Protein AF-A0A4V1Y246-F1 (afdb_monomer_lite)

pLDDT: mean 80.43, std 18.38, range [30.88, 98.69]

Organism: NCBI:txid1690

Secondary structure (DSSP, 8-state):
-----PPPPPP----PBPEEEE-S-------------PEEEEEE-TTSSEEEEEEESEEESSS--PPPEEEEEEEE-TT-EEEEEEE-SSTTS--SEEEEEEPPPPTTTEEEEEEEETTTTEEEEEEEE-S-EEEEEEEEEEE--TTS---SSPS--EEEEEEEEEEETTEEPPPEEEEEEE---B-PPBPEEEETTTTT--S--TTEEEEEEE---B--S-TT--TT-BSS--GGG-S-EEEEE---TTB---HHHHHHHH---SS-EEE-TT-TTSPEEEEEPSS-SS---TT--SEEEEEEEPPPPPP--

Sequence (313 aa):
MRGGVCPGPTPVESTQAASVEPIADADAGSGSTQNDGAAGTSVSSSSGNATLTLSRNAVGNVDSTAPLQLVFDVRTNPGDVYTITVPESITNGTGVYTIGDSDPISASTGIVTSTTDDANHTKTFTYRFDSVASVAANINFTLHNNYNAQPTPIKGIGTSIKSITWTYAGQQLDPVDFTQVIMPVMNPQAVTRVLPSSSTYKAIYANQDYAYQFSVGEGDGIGGSADYATGQVNSAVNYGTTIRVPVPRYFTLDESATAARNGFSDETTITQPGGASSDIVITVPKRLRSPVLAERGAVLFRGPIQDHPAPRG

Foldseek 3Di:
DDDDDDPDDDFDFCQDFWDKDADPPPPAPPDPPQDQQDAWDKFADPVNFKIWIWRTQEFWQHNDPDFTKIKIKGFDAAFKKKKKKWAALFQPFCFQKDWDAKDADDVQFWGWDWDADNPRRIIMIMTGGGHGDIDMIMTGMDGDFLPTDGPQATPDAHKDKTWIWMDIPPHTGDIRIHIYHQYKDWDKHGKAWVVVHCVVDVDADFPDKTKIKIFRQIGSRGGSDSPPGFRDPDRHHRQKMKIWAQGTAQWFWPQVVLCVVLVDPFPWGWHQVVGGRGTIIIIGHGRRPDDPDPPDSIRMTMTGRHDDDDPDD

Radius of gyration: 28.1 Å; chains: 1; bounding box: 74×36×94 Å

Structure (mmCIF, N/CA/C/O backbone):
data_AF-A0A4V1Y246-F1
#
_entry.id   AF-A0A4V1Y246-F1
#
loop_
_atom_site.group_PDB
_atom_site.id
_atom_site.type_symbol
_atom_site.la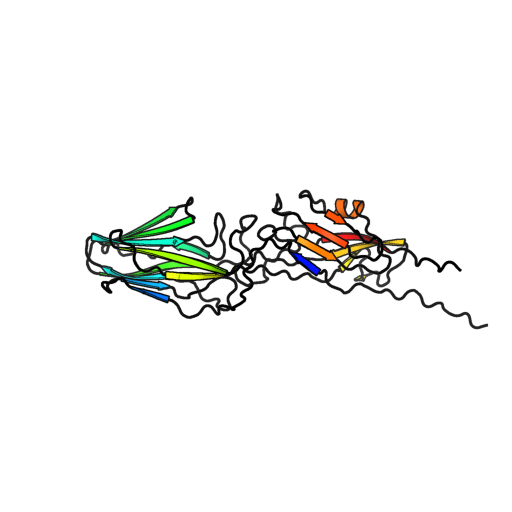bel_atom_id
_atom_site.label_alt_id
_atom_site.label_comp_id
_atom_site.label_asym_id
_atom_site.label_entity_id
_atom_site.label_seq_id
_atom_site.pdbx_PDB_ins_code
_atom_site.Cartn_x
_atom_site.Cartn_y
_atom_site.Cartn_z
_atom_site.occupancy
_atom_site.B_iso_or_equiv
_atom_site.auth_seq_id
_atom_site.auth_comp_id
_atom_site.auth_asym_id
_atom_site.auth_atom_id
_atom_site.pdbx_PDB_model_num
ATOM 1 N N . MET A 1 1 ? 39.331 -21.017 -59.107 1.00 36.56 1 MET A N 1
ATOM 2 C CA . MET A 1 1 ? 39.411 -20.053 -57.989 1.00 36.56 1 MET A CA 1
ATOM 3 C C . MET A 1 1 ? 38.151 -20.209 -57.156 1.00 36.56 1 MET A C 1
ATOM 5 O O . MET A 1 1 ? 37.066 -20.069 -57.702 1.00 36.56 1 MET A O 1
ATOM 9 N N . ARG A 1 2 ? 38.280 -20.621 -55.890 1.00 33.69 2 ARG A N 1
ATOM 10 C CA . ARG A 1 2 ? 37.151 -20.730 -54.956 1.00 33.69 2 ARG A CA 1
ATOM 11 C C . ARG A 1 2 ? 36.806 -19.318 -54.477 1.00 33.69 2 ARG A C 1
ATOM 13 O O . ARG A 1 2 ? 37.621 -18.709 -53.795 1.00 33.69 2 ARG A O 1
ATOM 20 N N . GLY A 1 3 ? 35.646 -18.797 -54.872 1.00 31.55 3 GLY A N 1
ATOM 21 C CA . GLY A 1 3 ? 35.105 -17.554 -54.323 1.00 31.55 3 GLY A CA 1
ATOM 22 C C . GLY A 1 3 ? 34.657 -17.805 -52.889 1.00 31.55 3 GLY A C 1
ATOM 23 O O . GLY A 1 3 ? 33.693 -18.535 -52.667 1.00 31.55 3 GLY A O 1
ATOM 24 N N . GLY A 1 4 ? 35.411 -17.275 -51.928 1.00 30.88 4 GLY A N 1
ATOM 25 C CA . GLY A 1 4 ? 35.060 -17.329 -50.516 1.00 30.88 4 GLY A CA 1
ATOM 26 C C . GLY A 1 4 ? 33.785 -16.532 -50.265 1.00 30.88 4 GLY A C 1
ATOM 27 O O . GLY A 1 4 ? 33.707 -15.354 -50.601 1.00 30.88 4 GLY A O 1
ATOM 28 N N . VAL A 1 5 ? 32.788 -17.189 -49.683 1.00 34.00 5 VAL A N 1
ATOM 29 C CA . VAL A 1 5 ? 31.625 -16.527 -49.098 1.00 34.00 5 VAL A CA 1
ATOM 30 C C . VAL A 1 5 ? 32.128 -15.813 -47.845 1.00 34.00 5 VAL A C 1
ATOM 32 O O . VAL A 1 5 ? 32.542 -16.473 -46.892 1.00 34.00 5 VAL A O 1
ATOM 35 N N . CYS A 1 6 ? 32.152 -14.479 -47.856 1.00 31.38 6 CYS A N 1
ATOM 36 C CA . CYS A 1 6 ? 32.344 -13.708 -46.631 1.00 31.38 6 CYS A CA 1
ATOM 37 C C . CYS A 1 6 ? 31.224 -14.096 -45.654 1.00 31.38 6 CYS A C 1
ATOM 39 O O . CYS A 1 6 ? 30.053 -13.990 -46.033 1.00 31.38 6 CYS A O 1
ATOM 41 N N . PRO A 1 7 ? 31.528 -14.554 -44.428 1.00 36.34 7 PRO A N 1
ATOM 42 C CA . PRO A 1 7 ? 30.489 -14.745 -43.433 1.00 36.34 7 PRO A CA 1
ATOM 43 C C . PRO A 1 7 ? 29.865 -13.375 -43.151 1.00 36.34 7 PRO A C 1
ATOM 45 O O . PRO A 1 7 ? 30.565 -12.428 -42.792 1.00 36.34 7 PRO A O 1
ATOM 48 N N . GLY A 1 8 ? 28.557 -13.250 -43.391 1.00 32.84 8 GLY A N 1
ATOM 49 C CA . GLY A 1 8 ? 27.805 -12.063 -42.995 1.00 32.84 8 GLY A CA 1
ATOM 50 C C . GLY A 1 8 ? 27.917 -11.845 -41.481 1.00 32.84 8 GLY A C 1
ATOM 51 O O . GLY A 1 8 ? 28.145 -12.814 -40.750 1.00 32.84 8 GLY A O 1
ATOM 52 N N . PRO A 1 9 ? 27.788 -10.599 -40.994 1.00 37.59 9 PRO A N 1
ATOM 53 C CA . PRO A 1 9 ? 27.894 -10.313 -39.570 1.00 37.59 9 PRO A CA 1
ATOM 54 C C . PRO A 1 9 ? 26.859 -11.142 -38.806 1.00 37.59 9 PRO A C 1
ATOM 56 O O . PRO A 1 9 ? 25.661 -11.058 -39.077 1.00 37.59 9 PRO A O 1
ATOM 59 N N . THR A 1 10 ? 27.325 -11.967 -37.870 1.00 35.66 10 THR A N 1
ATOM 60 C CA . THR A 1 10 ? 26.457 -12.720 -36.967 1.00 35.66 10 THR A CA 1
ATOM 61 C C . THR A 1 10 ? 25.697 -11.712 -36.099 1.00 35.66 10 THR A C 1
ATOM 63 O O . THR A 1 10 ? 26.345 -10.967 -35.358 1.00 35.66 10 THR A O 1
ATOM 66 N N . PRO A 1 11 ? 24.356 -11.631 -36.175 1.00 38.81 11 PRO A N 1
ATOM 67 C CA . PRO A 1 11 ? 23.600 -10.705 -35.347 1.00 38.81 11 PRO A CA 1
ATOM 68 C C . PRO A 1 11 ? 23.733 -11.130 -33.886 1.00 38.81 11 PRO A C 1
ATOM 70 O O . PRO A 1 11 ? 23.372 -12.251 -33.532 1.00 38.81 11 PRO A O 1
ATOM 73 N N . VAL A 1 12 ? 24.255 -10.247 -33.039 1.00 40.91 12 VAL A N 1
ATOM 74 C CA . VAL A 1 12 ? 24.176 -10.416 -31.587 1.00 40.91 12 VAL A CA 1
ATOM 75 C C . VAL A 1 12 ? 22.925 -9.664 -31.148 1.00 40.91 12 VAL A C 1
ATOM 77 O O . VAL A 1 12 ? 22.945 -8.440 -31.030 1.00 40.91 12 VAL A O 1
ATOM 80 N N . GLU A 1 13 ? 21.806 -10.374 -30.993 1.00 45.41 13 GLU A N 1
ATOM 81 C CA . GLU A 1 13 ? 20.661 -9.814 -30.272 1.00 45.41 13 GLU A CA 1
ATOM 82 C C . GLU A 1 13 ? 21.069 -9.621 -28.807 1.00 45.41 13 GLU A C 1
ATOM 84 O O . GLU A 1 13 ? 21.633 -10.525 -28.187 1.00 45.41 13 GLU A O 1
ATOM 89 N N . SER A 1 14 ? 20.796 -8.441 -28.248 1.00 47.81 14 SER A N 1
ATOM 90 C CA . SER A 1 14 ? 20.841 -8.272 -26.797 1.00 47.81 14 SER A CA 1
ATOM 91 C C . SER A 1 14 ? 19.622 -8.994 -26.231 1.00 47.81 14 SER A C 1
ATOM 93 O O . SER A 1 14 ? 18.512 -8.471 -26.260 1.00 47.81 14 SER A O 1
ATOM 95 N N . THR A 1 15 ? 19.811 -10.228 -25.766 1.00 50.22 15 THR A N 1
ATOM 96 C CA . THR A 1 15 ? 18.803 -10.962 -24.981 1.00 50.22 15 THR A CA 1
ATOM 97 C C . THR A 1 15 ? 18.850 -10.572 -23.504 1.00 50.22 15 THR A C 1
ATOM 99 O O . THR A 1 15 ? 18.203 -11.208 -22.673 1.00 50.22 15 THR A O 1
ATOM 102 N N . GLN A 1 16 ? 19.675 -9.583 -23.152 1.00 56.91 16 GLN A N 1
ATOM 103 C CA . GLN A 1 16 ? 19.908 -9.185 -21.777 1.00 56.91 16 GLN A CA 1
ATOM 104 C C . GLN A 1 16 ? 18.771 -8.276 -21.305 1.00 56.91 16 GLN A C 1
ATOM 106 O O . GLN A 1 16 ? 18.373 -7.336 -21.995 1.00 56.91 16 GLN A O 1
ATOM 111 N N . ALA A 1 17 ? 18.222 -8.590 -20.133 1.00 60.81 17 ALA A N 1
ATOM 112 C CA . ALA A 1 17 ? 17.220 -7.752 -19.495 1.00 60.81 17 ALA A CA 1
ATOM 113 C C . ALA A 1 17 ? 17.819 -6.385 -19.139 1.00 60.81 17 ALA A C 1
ATOM 115 O O . ALA A 1 17 ? 19.015 -6.274 -18.855 1.00 60.81 17 ALA A O 1
ATOM 116 N N . ALA A 1 18 ? 16.976 -5.354 -19.140 1.00 64.44 18 ALA A N 1
ATOM 117 C CA . ALA A 1 18 ? 17.346 -4.073 -18.559 1.00 64.44 18 ALA A CA 1
ATOM 118 C C . ALA A 1 18 ? 17.647 -4.255 -17.063 1.00 64.44 18 ALA A C 1
ATOM 120 O O . ALA A 1 18 ? 16.954 -5.010 -16.377 1.00 64.44 18 ALA A O 1
ATOM 121 N N . SER A 1 19 ? 18.662 -3.558 -16.558 1.00 70.25 19 SER A N 1
ATOM 122 C CA . SER A 1 19 ? 18.904 -3.450 -15.121 1.00 70.25 19 SER A CA 1
ATOM 123 C C . SER A 1 19 ? 18.323 -2.142 -14.601 1.00 70.25 19 SER A C 1
ATOM 125 O O . SER A 1 19 ? 18.309 -1.124 -15.296 1.00 70.25 19 SER A O 1
ATOM 127 N N . VAL A 1 20 ? 17.807 -2.170 -13.375 1.00 59.09 20 VAL A N 1
ATOM 128 C CA . VAL A 1 20 ? 17.192 -1.005 -12.739 1.00 59.09 20 VAL A CA 1
ATOM 129 C C . VAL A 1 20 ? 17.890 -0.741 -11.417 1.00 59.09 20 VAL A C 1
ATOM 131 O O . VAL A 1 20 ? 18.083 -1.655 -10.619 1.00 59.09 20 VAL A O 1
ATOM 134 N N . GLU A 1 21 ? 18.269 0.512 -11.198 1.00 65.75 21 GLU A N 1
ATOM 135 C CA . GLU A 1 21 ? 18.886 0.994 -9.970 1.00 65.75 21 GLU A CA 1
ATOM 136 C C . GLU A 1 21 ? 18.000 2.108 -9.385 1.00 65.75 21 GLU A C 1
ATOM 138 O O . GLU A 1 21 ? 17.852 3.172 -10.005 1.00 65.75 21 GLU A O 1
ATOM 143 N N . PRO A 1 22 ? 17.388 1.904 -8.205 1.00 56.34 22 PRO A N 1
ATOM 144 C CA . PRO A 1 22 ? 16.744 2.997 -7.487 1.00 56.34 22 PRO A CA 1
ATOM 145 C C . PRO A 1 22 ? 17.808 3.986 -6.985 1.00 56.34 22 PRO A C 1
ATOM 147 O O . PRO A 1 22 ? 18.888 3.590 -6.542 1.00 56.34 22 PRO A O 1
ATOM 150 N N . ILE A 1 23 ? 17.516 5.289 -7.024 1.00 44.56 23 ILE A N 1
ATOM 151 C CA . ILE A 1 23 ? 18.356 6.292 -6.356 1.00 44.56 23 ILE A CA 1
ATOM 152 C C . ILE A 1 23 ? 18.154 6.122 -4.842 1.00 44.56 23 ILE A C 1
ATOM 154 O O . ILE A 1 23 ? 17.018 6.044 -4.379 1.00 44.56 23 ILE A O 1
ATOM 158 N N . ALA A 1 24 ? 19.256 6.050 -4.087 1.00 38.41 24 ALA A N 1
ATOM 159 C CA . ALA A 1 24 ? 19.367 5.623 -2.683 1.00 38.41 24 ALA A CA 1
ATOM 160 C C . ALA A 1 24 ? 18.691 6.527 -1.619 1.00 38.41 24 ALA A C 1
ATOM 162 O O . ALA A 1 24 ? 19.277 6.807 -0.580 1.00 38.41 24 ALA A O 1
ATOM 163 N N . ASP A 1 25 ? 17.467 6.991 -1.865 1.00 37.88 25 ASP A N 1
ATOM 164 C CA . ASP A 1 25 ? 16.650 7.759 -0.913 1.00 37.88 25 ASP A CA 1
ATOM 165 C C . ASP A 1 25 ? 15.396 6.986 -0.464 1.00 37.88 25 ASP A C 1
ATOM 167 O O . ASP A 1 25 ? 14.528 7.520 0.224 1.00 37.88 25 ASP A O 1
ATOM 171 N N . ALA A 1 26 ? 15.286 5.712 -0.855 1.00 42.31 26 ALA A N 1
ATOM 172 C CA . ALA A 1 26 ? 14.440 4.784 -0.131 1.00 42.31 26 ALA A CA 1
ATOM 173 C C . ALA A 1 26 ? 15.167 4.469 1.179 1.00 42.31 26 ALA A C 1
ATOM 175 O O . ALA A 1 26 ? 16.189 3.782 1.171 1.00 42.31 26 ALA A O 1
ATOM 176 N N . ASP A 1 27 ? 14.635 4.965 2.293 1.00 40.44 27 ASP A N 1
ATOM 177 C CA . ASP A 1 27 ? 14.890 4.449 3.642 1.00 40.44 27 ASP A CA 1
ATOM 178 C C . ASP A 1 27 ? 14.358 3.005 3.736 1.00 40.44 27 ASP A C 1
ATOM 180 O O . ASP A 1 27 ? 13.436 2.673 4.475 1.00 40.44 27 ASP A O 1
ATOM 184 N N . ALA A 1 28 ? 14.873 2.135 2.869 1.00 42.97 28 ALA A N 1
ATOM 185 C CA . ALA A 1 28 ? 14.648 0.715 2.908 1.00 42.97 28 ALA A CA 1
ATOM 186 C C . ALA A 1 28 ? 15.565 0.203 4.010 1.00 42.97 28 ALA A C 1
ATOM 188 O O . ALA A 1 28 ? 16.747 -0.066 3.785 1.00 42.97 28 ALA A O 1
ATOM 189 N N . GLY A 1 29 ? 15.015 0.100 5.219 1.00 34.69 29 GLY A N 1
ATOM 190 C CA . GLY A 1 29 ? 15.614 -0.692 6.279 1.00 34.69 29 GLY A CA 1
ATOM 191 C C . GLY A 1 29 ? 15.959 -2.069 5.715 1.00 34.69 29 GLY A C 1
ATOM 192 O O . GLY A 1 29 ? 15.082 -2.905 5.506 1.00 34.69 29 GLY A O 1
ATOM 193 N N . SER A 1 30 ? 17.241 -2.280 5.415 1.00 33.69 30 SER A N 1
ATOM 194 C CA . SER A 1 30 ? 17.806 -3.553 4.982 1.00 33.69 30 SER A CA 1
ATOM 195 C C . SER A 1 30 ? 17.760 -4.516 6.165 1.00 33.69 30 SER A C 1
ATOM 197 O O . SER A 1 30 ? 18.743 -4.717 6.876 1.00 33.69 30 SER A O 1
ATOM 199 N N . GLY A 1 31 ? 16.586 -5.088 6.389 1.00 34.34 31 GLY A N 1
ATOM 200 C CA . GLY A 1 31 ? 16.321 -6.110 7.381 1.00 34.34 31 GLY A CA 1
ATOM 201 C C . GLY A 1 31 ? 15.249 -7.039 6.843 1.00 34.34 31 GLY A C 1
ATOM 202 O O . GLY A 1 31 ? 14.106 -6.981 7.283 1.00 34.34 31 GLY A O 1
ATOM 203 N N . SER A 1 32 ? 15.603 -7.893 5.877 1.00 37.78 32 SER A N 1
ATOM 204 C CA . SER A 1 32 ? 14.769 -9.032 5.491 1.00 37.78 32 SER A CA 1
ATOM 205 C C . SER A 1 32 ? 14.819 -10.097 6.592 1.00 37.78 32 SER A C 1
ATOM 207 O O . SER A 1 32 ? 15.380 -11.178 6.427 1.00 37.78 32 SER A O 1
ATOM 209 N N . THR A 1 33 ? 14.241 -9.805 7.750 1.00 39.12 33 THR A N 1
ATOM 210 C CA . THR A 1 33 ? 13.610 -10.873 8.520 1.00 39.12 33 THR A CA 1
ATOM 211 C C . THR A 1 33 ? 12.234 -11.038 7.907 1.00 39.12 33 THR A C 1
ATOM 213 O O . THR A 1 33 ? 11.331 -10.251 8.182 1.00 39.12 33 THR A O 1
ATOM 216 N N . GLN A 1 34 ? 12.122 -12.000 6.993 1.00 48.19 34 GLN A N 1
ATOM 217 C CA . GLN A 1 34 ? 10.851 -12.481 6.467 1.00 48.19 34 GLN A CA 1
ATOM 218 C C . GLN A 1 34 ? 9.960 -12.789 7.680 1.00 48.19 34 GLN A C 1
ATOM 220 O O . GLN A 1 34 ? 10.254 -13.697 8.453 1.00 48.19 34 GLN A O 1
ATOM 225 N N . ASN A 1 35 ? 8.968 -11.933 7.932 1.00 56.22 35 ASN A N 1
ATOM 226 C CA . ASN A 1 35 ? 8.014 -12.129 9.012 1.00 56.22 35 ASN A CA 1
ATOM 227 C C . ASN A 1 35 ? 6.928 -13.040 8.435 1.00 56.22 35 ASN A C 1
ATOM 229 O O . ASN A 1 35 ? 6.224 -12.649 7.507 1.00 56.22 35 ASN A O 1
ATOM 233 N N . ASP A 1 36 ? 6.835 -14.267 8.933 1.00 65.31 36 ASP A N 1
ATOM 234 C CA . ASP A 1 36 ? 5.889 -15.290 8.468 1.00 65.31 36 ASP A CA 1
ATOM 235 C C . ASP A 1 36 ? 4.419 -14.926 8.760 1.00 65.31 36 ASP A C 1
ATOM 237 O O . ASP A 1 36 ? 3.494 -15.602 8.305 1.00 65.31 36 ASP A O 1
ATOM 241 N N . GLY A 1 37 ? 4.183 -13.823 9.480 1.00 64.50 37 GLY A N 1
ATOM 242 C CA . GLY A 1 37 ? 2.868 -13.491 10.007 1.00 64.50 37 GLY A CA 1
ATOM 243 C C . GLY A 1 37 ? 2.513 -14.430 11.149 1.00 64.50 37 GLY A C 1
ATOM 244 O O . GLY A 1 37 ? 1.447 -15.048 11.115 1.00 64.50 37 GLY A O 1
ATOM 245 N N . ALA A 1 38 ? 3.424 -14.539 12.121 1.00 69.38 38 ALA A N 1
ATOM 246 C CA . ALA A 1 38 ? 3.298 -15.361 13.313 1.00 69.38 38 ALA A CA 1
ATOM 247 C C . ALA A 1 38 ? 1.947 -15.192 14.034 1.00 69.38 38 ALA A C 1
ATOM 249 O O . ALA A 1 38 ? 1.202 -14.220 13.842 1.00 69.38 38 ALA A O 1
ATOM 250 N N . ALA A 1 39 ? 1.651 -16.178 14.889 1.00 75.00 39 ALA A N 1
ATOM 251 C CA . ALA A 1 39 ? 0.421 -16.242 15.666 1.00 75.00 39 ALA A CA 1
ATOM 252 C C . ALA A 1 39 ? 0.115 -14.911 16.371 1.00 75.00 39 ALA A C 1
ATOM 254 O O . ALA A 1 39 ? 1.014 -14.205 16.831 1.00 75.00 39 ALA A O 1
ATOM 255 N N . GLY A 1 40 ? -1.176 -14.590 16.417 1.00 78.50 40 GLY A N 1
ATOM 256 C CA . GLY A 1 40 ? -1.713 -13.359 16.970 1.00 78.50 40 GLY A CA 1
ATOM 257 C C . GLY A 1 40 ? -1.223 -12.975 18.367 1.00 78.50 40 GLY A C 1
ATOM 258 O O . GLY A 1 40 ? -0.829 -13.824 19.166 1.00 78.50 40 GLY A O 1
ATOM 259 N N . THR A 1 41 ? -1.302 -11.679 18.670 1.00 89.44 41 THR A N 1
ATOM 260 C CA . THR A 1 41 ? -0.933 -11.110 19.973 1.00 89.44 41 THR A CA 1
ATOM 261 C C . THR A 1 41 ? -2.191 -10.699 20.727 1.00 89.44 41 THR A C 1
ATOM 263 O O . THR A 1 41 ? -3.109 -10.127 20.139 1.00 89.44 41 THR A O 1
ATOM 266 N N . SER A 1 42 ? -2.219 -10.941 22.036 1.00 93.81 42 SER A N 1
ATOM 267 C CA . SER A 1 42 ? -3.289 -10.487 22.924 1.00 93.81 42 SER A CA 1
ATOM 268 C C . SER A 1 42 ? -2.737 -9.671 24.086 1.00 93.81 42 SER A C 1
ATOM 270 O O . SER A 1 42 ? -1.744 -10.066 24.698 1.00 93.81 42 SER A O 1
ATOM 272 N N . VAL A 1 43 ? -3.430 -8.599 24.447 1.00 95.88 43 VAL A N 1
ATOM 273 C CA . VAL A 1 43 ? -3.164 -7.784 25.642 1.00 95.88 43 VAL A CA 1
ATOM 274 C C . VAL A 1 43 ? -4.435 -7.682 26.470 1.00 95.88 43 VAL A C 1
ATOM 276 O O . VAL A 1 43 ? -5.537 -7.752 25.932 1.00 95.88 43 VAL A O 1
ATOM 279 N N . SER A 1 44 ? -4.307 -7.563 27.788 1.00 96.56 44 SER A N 1
ATOM 280 C CA . SER A 1 44 ? -5.459 -7.508 28.695 1.00 96.56 44 SER A CA 1
ATOM 281 C C . SER A 1 44 ? -5.392 -6.291 29.603 1.00 96.56 44 SER A C 1
ATOM 283 O O . SER A 1 44 ? -4.311 -5.809 29.928 1.00 96.56 44 SER A O 1
ATOM 285 N N . SER A 1 45 ? -6.553 -5.806 30.042 1.00 93.88 45 SER A N 1
ATOM 286 C CA . SER A 1 45 ? -6.618 -4.791 31.089 1.00 93.88 45 SER A CA 1
ATOM 287 C C . SER A 1 45 ? -6.012 -5.329 32.387 1.00 93.88 45 SER A C 1
ATOM 289 O O . SER A 1 45 ? -6.059 -6.529 32.662 1.00 93.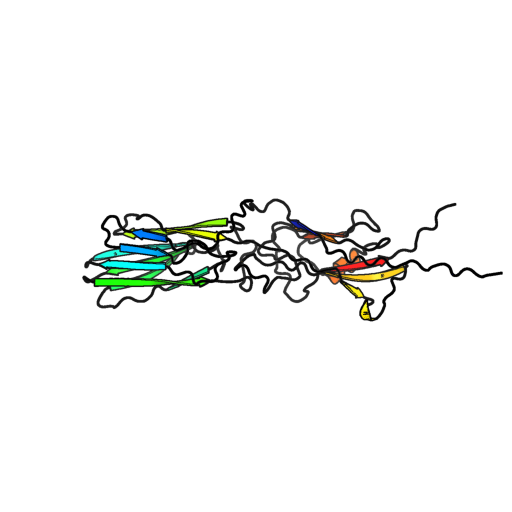88 45 SER A O 1
ATOM 291 N N . SER A 1 46 ? -5.515 -4.439 33.246 1.00 89.06 46 SER A N 1
ATOM 292 C CA . SER A 1 46 ? -4.968 -4.814 34.560 1.00 89.06 46 SER A CA 1
ATOM 293 C C . SER A 1 46 ? -5.974 -5.554 35.453 1.00 89.06 46 SER A C 1
ATOM 295 O O . SER A 1 46 ? -5.588 -6.371 36.285 1.00 89.06 46 SER A O 1
ATOM 297 N N . SER A 1 47 ? -7.271 -5.301 35.261 1.00 87.25 47 SER A N 1
ATOM 298 C CA . SER A 1 47 ? -8.371 -6.004 35.929 1.00 87.25 47 SER A CA 1
ATOM 299 C C . SER A 1 47 ? -8.671 -7.398 35.364 1.00 87.25 47 SER A C 1
ATOM 301 O O . SER A 1 47 ? -9.423 -8.143 35.986 1.00 87.25 47 SER A O 1
ATOM 303 N N . GLY A 1 48 ? -8.147 -7.748 34.184 1.00 90.25 48 GLY A N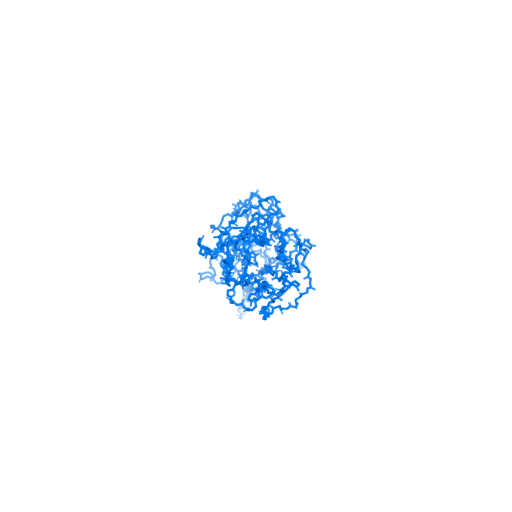 1
ATOM 304 C CA . GLY A 1 48 ? -8.476 -8.987 33.469 1.00 90.25 48 GLY A CA 1
ATOM 305 C C . GLY A 1 48 ? -9.909 -9.044 32.922 1.00 90.25 48 GLY A C 1
ATOM 306 O O . GLY A 1 48 ? -10.380 -10.112 32.531 1.00 90.25 48 GLY A O 1
ATOM 307 N N . ASN A 1 49 ? -10.624 -7.914 32.920 1.00 93.56 49 ASN A N 1
ATOM 308 C CA . ASN A 1 49 ? -12.005 -7.837 32.444 1.00 93.56 49 ASN A CA 1
ATOM 309 C C . ASN A 1 49 ? -12.107 -7.605 30.942 1.00 93.56 49 ASN A C 1
ATOM 311 O O . ASN A 1 49 ? -13.156 -7.900 30.382 1.00 93.56 49 ASN A O 1
ATOM 315 N N . ALA A 1 50 ? -11.058 -7.086 30.309 1.00 97.31 50 ALA A N 1
ATOM 316 C CA . ALA A 1 50 ? -11.029 -6.856 28.877 1.00 97.31 50 ALA A CA 1
ATOM 317 C C . ALA A 1 50 ? -9.742 -7.402 28.262 1.00 97.31 50 ALA A C 1
ATOM 319 O O . ALA A 1 50 ? -8.670 -7.266 28.854 1.00 97.31 50 ALA A O 1
ATOM 320 N N . THR A 1 51 ? -9.852 -7.959 27.064 1.00 98.12 51 THR A N 1
ATOM 321 C CA . THR A 1 51 ? -8.747 -8.468 26.261 1.00 98.12 51 THR A CA 1
ATOM 322 C C . THR A 1 51 ? -8.914 -7.976 24.831 1.00 98.12 51 THR A C 1
ATOM 324 O O . THR A 1 51 ? -10.008 -8.003 24.271 1.00 98.12 51 THR A O 1
ATOM 327 N N . LEU A 1 52 ? -7.816 -7.520 24.243 1.00 97.75 52 LEU A N 1
ATOM 328 C CA . LEU A 1 52 ? -7.736 -7.145 22.844 1.00 97.75 52 LEU A CA 1
ATOM 329 C C . LEU A 1 52 ? -6.801 -8.128 22.142 1.00 97.75 52 LEU A C 1
ATOM 331 O O . LEU A 1 52 ? -5.633 -8.237 22.516 1.00 97.75 52 LEU A O 1
ATOM 335 N N . THR A 1 53 ? -7.321 -8.848 21.151 1.00 96.44 53 THR A N 1
ATOM 336 C CA . THR A 1 53 ? -6.603 -9.916 20.446 1.00 96.44 53 THR A CA 1
ATOM 337 C C . THR A 1 53 ? -6.521 -9.605 18.963 1.00 96.44 53 THR A C 1
ATOM 339 O O . THR A 1 53 ? -7.543 -9.469 18.299 1.00 96.44 53 THR A O 1
ATOM 342 N N . LEU A 1 54 ? -5.313 -9.538 18.419 1.00 95.69 54 LEU A N 1
ATOM 343 C CA . LEU A 1 54 ? -5.081 -9.426 16.984 1.00 95.69 54 LEU A CA 1
ATOM 344 C C . LEU A 1 54 ? -4.744 -10.806 16.421 1.00 95.69 54 LEU A C 1
ATOM 346 O O . LEU A 1 54 ? -3.875 -11.475 16.964 1.00 95.69 54 LEU A O 1
ATOM 350 N N . SER A 1 55 ? -5.391 -11.233 15.335 1.00 93.00 55 SER A N 1
ATOM 351 C CA . SER A 1 55 ? -5.274 -12.597 14.784 1.00 93.00 55 SER A CA 1
ATOM 352 C C . SER A 1 55 ? -3.874 -12.970 14.287 1.00 93.00 55 SER A C 1
ATOM 354 O O . SER A 1 55 ? -3.541 -14.152 14.207 1.00 93.00 55 SER A O 1
ATOM 356 N N . ARG A 1 56 ? -3.059 -11.968 13.948 1.00 91.00 56 ARG A N 1
ATOM 357 C CA . ARG A 1 56 ? -1.700 -12.099 13.411 1.00 91.00 56 ARG A CA 1
ATOM 358 C C . ARG A 1 56 ? -0.915 -10.830 13.701 1.00 91.00 56 ARG A C 1
ATOM 360 O O . ARG A 1 56 ? -1.485 -9.745 13.699 1.00 91.00 56 ARG A O 1
ATOM 367 N N . ASN A 1 57 ? 0.389 -10.949 13.901 1.00 91.00 57 ASN A N 1
ATOM 368 C CA . ASN A 1 57 ? 1.234 -9.811 14.268 1.00 91.00 57 ASN A CA 1
ATOM 369 C C . ASN A 1 57 ? 1.952 -9.148 13.076 1.00 91.00 57 ASN A C 1
ATOM 371 O O . ASN A 1 57 ? 2.790 -8.274 13.293 1.00 91.00 57 ASN A O 1
ATOM 375 N N . ALA A 1 58 ? 1.651 -9.538 11.831 1.00 92.06 58 ALA A N 1
ATOM 376 C CA . ALA A 1 58 ? 2.214 -8.902 10.639 1.00 92.06 58 ALA A CA 1
ATOM 377 C C . ALA A 1 58 ? 1.288 -8.963 9.418 1.00 92.06 58 ALA A C 1
ATOM 379 O O . ALA A 1 58 ? 0.614 -9.973 9.237 1.00 92.06 58 ALA A O 1
ATOM 380 N N . VAL A 1 59 ? 1.296 -7.944 8.552 1.00 92.19 59 VAL A N 1
ATOM 381 C CA . VAL A 1 59 ? 0.517 -7.852 7.297 1.00 92.19 59 VAL A CA 1
ATOM 382 C C . VAL A 1 59 ? 1.321 -7.212 6.157 1.00 92.19 59 VAL A C 1
ATOM 384 O O . VAL A 1 59 ? 2.298 -6.509 6.406 1.00 92.19 59 VAL A O 1
ATOM 387 N N . GLY A 1 60 ? 0.888 -7.419 4.908 1.00 91.00 60 GLY A N 1
ATOM 388 C CA . GLY A 1 60 ? 1.537 -6.873 3.707 1.00 91.00 60 GLY A CA 1
ATOM 389 C C . GLY A 1 60 ? 2.319 -7.936 2.942 1.00 91.00 60 GLY A C 1
ATOM 390 O O . GLY A 1 60 ? 1.779 -9.015 2.710 1.00 91.00 60 GLY A O 1
ATOM 391 N N . ASN A 1 61 ? 3.567 -7.657 2.547 1.00 88.88 61 ASN A N 1
ATOM 392 C CA . ASN A 1 61 ? 4.463 -8.642 1.913 1.00 88.88 61 ASN A CA 1
ATOM 393 C C . ASN A 1 61 ? 5.000 -9.645 2.944 1.00 88.88 61 ASN A C 1
ATOM 395 O O . ASN A 1 61 ? 6.165 -9.606 3.337 1.00 88.88 61 ASN A O 1
ATOM 399 N N . VAL A 1 62 ? 4.120 -10.524 3.402 1.00 87.38 62 VAL A N 1
ATOM 400 C CA . VAL A 1 62 ? 4.389 -11.591 4.368 1.00 87.38 62 VAL A CA 1
ATOM 401 C C . VAL A 1 62 ? 3.739 -12.880 3.866 1.00 87.38 62 VAL A C 1
ATOM 403 O O . VAL A 1 62 ? 2.765 -12.823 3.118 1.00 87.38 62 VAL A O 1
ATOM 406 N N . ASP A 1 63 ? 4.253 -14.040 4.275 1.00 83.62 63 ASP A N 1
ATOM 407 C CA . ASP A 1 63 ? 3.842 -15.333 3.697 1.00 83.62 63 ASP A CA 1
ATOM 408 C C . ASP A 1 63 ? 2.374 -15.690 3.991 1.00 83.62 63 ASP A C 1
ATOM 410 O O . ASP A 1 63 ? 1.708 -16.376 3.212 1.00 83.62 63 ASP A O 1
ATOM 414 N N . SER A 1 64 ? 1.843 -15.212 5.118 1.00 83.62 64 SER A N 1
ATOM 415 C CA . SER A 1 64 ? 0.464 -15.478 5.519 1.00 83.62 64 SER A CA 1
ATOM 416 C C . SER A 1 64 ? -0.547 -14.624 4.743 1.00 83.62 64 SER A C 1
ATOM 418 O O . SER A 1 64 ? -0.523 -13.390 4.791 1.00 83.62 64 SER A O 1
ATOM 420 N N . THR A 1 65 ? -1.527 -15.289 4.128 1.00 81.50 65 THR A N 1
ATOM 421 C CA . THR A 1 65 ? -2.695 -14.688 3.453 1.00 81.50 65 THR A CA 1
ATOM 422 C C . THR A 1 65 ? -3.956 -14.674 4.324 1.00 81.50 65 THR A C 1
ATOM 424 O O . THR A 1 65 ? -5.030 -14.285 3.866 1.00 81.50 65 THR A O 1
ATOM 427 N N . ALA A 1 66 ? -3.850 -15.098 5.589 1.00 86.38 66 ALA A N 1
ATOM 428 C CA . ALA A 1 66 ? -4.986 -15.149 6.502 1.00 86.38 66 ALA A CA 1
ATOM 429 C C . ALA A 1 66 ? -5.564 -13.742 6.774 1.00 86.38 66 ALA A C 1
ATOM 431 O O . ALA A 1 66 ? -4.799 -12.773 6.839 1.00 86.38 66 ALA A O 1
ATOM 432 N N . PRO A 1 67 ? -6.883 -13.598 6.998 1.00 87.44 67 PRO A N 1
ATOM 433 C CA . PRO A 1 67 ? -7.477 -12.309 7.342 1.00 87.44 67 PRO A CA 1
ATOM 434 C C . PRO A 1 67 ? -6.853 -11.679 8.596 1.00 87.44 67 PRO A C 1
ATOM 436 O O . PRO A 1 67 ? -6.557 -12.369 9.578 1.00 87.44 67 PRO A O 1
ATOM 439 N N . LEU A 1 68 ? -6.707 -10.354 8.586 1.00 91.31 68 LEU A N 1
ATOM 440 C CA . LEU A 1 68 ? -6.403 -9.577 9.786 1.00 91.31 68 LEU A CA 1
ATOM 441 C C . LEU A 1 68 ? -7.711 -9.307 10.539 1.00 91.31 68 LEU A C 1
ATOM 443 O O . LEU A 1 68 ? -8.644 -8.744 9.972 1.00 91.31 68 LEU A O 1
ATOM 447 N N . GLN A 1 69 ? -7.787 -9.721 11.800 1.00 92.50 69 GLN A N 1
ATOM 448 C CA . GLN A 1 69 ? -8.952 -9.514 12.659 1.00 92.50 69 GLN A CA 1
ATOM 449 C C . GLN A 1 69 ? -8.495 -9.022 14.025 1.00 92.50 69 GLN A C 1
ATOM 451 O O . GLN A 1 69 ? -7.537 -9.558 14.582 1.00 92.50 69 GLN A O 1
ATOM 456 N N . LEU A 1 70 ? -9.188 -8.020 14.558 1.00 97.50 70 LEU A N 1
ATOM 457 C CA . LEU A 1 70 ? -8.994 -7.521 15.914 1.00 97.50 70 LEU A CA 1
ATOM 458 C C . LEU A 1 70 ? -10.259 -7.812 16.715 1.00 97.50 70 LEU A C 1
ATOM 460 O O . LEU A 1 70 ? -11.326 -7.308 16.378 1.00 97.50 70 LEU A O 1
ATOM 464 N N . VAL A 1 71 ? -10.136 -8.617 17.762 1.00 97.50 71 VAL A N 1
ATOM 465 C CA . VAL A 1 71 ? -11.243 -9.028 18.626 1.00 97.50 71 VAL A CA 1
ATOM 466 C C . VAL A 1 71 ? -11.124 -8.309 19.958 1.00 97.50 71 VAL A C 1
ATOM 468 O O . VAL A 1 71 ? -10.085 -8.383 20.616 1.00 97.50 71 VAL A O 1
ATOM 471 N N . PHE A 1 72 ? -12.185 -7.611 20.344 1.00 98.12 72 PHE A N 1
ATOM 472 C CA . PHE A 1 72 ? -12.332 -7.007 21.658 1.00 98.12 72 PHE A CA 1
ATOM 473 C C . PHE A 1 72 ? -13.286 -7.850 22.506 1.00 98.12 72 PHE A C 1
ATOM 475 O O . PHE A 1 72 ? -14.497 -7.846 22.279 1.00 98.12 72 PHE A O 1
ATOM 482 N N . ASP A 1 73 ? -12.727 -8.562 23.480 1.00 97.88 73 ASP A N 1
ATOM 483 C CA . ASP A 1 73 ? -13.450 -9.378 24.452 1.00 97.88 73 ASP A CA 1
ATOM 484 C C . ASP A 1 73 ? -13.542 -8.633 25.783 1.00 97.88 73 ASP A C 1
ATOM 486 O O . ASP A 1 73 ? -12.526 -8.205 26.329 1.00 97.88 73 ASP A O 1
ATOM 490 N N . VAL A 1 74 ? -14.741 -8.479 26.344 1.00 97.56 74 VAL A N 1
ATOM 491 C CA . VAL A 1 74 ? -14.930 -7.720 27.586 1.00 97.56 74 VAL A CA 1
ATOM 492 C C . VAL A 1 74 ? -16.075 -8.239 28.453 1.00 97.56 74 VAL A C 1
ATOM 494 O O . VAL A 1 74 ? -17.146 -8.607 27.970 1.00 97.56 74 VAL A O 1
ATOM 497 N N . ARG A 1 75 ? -15.855 -8.228 29.772 1.00 97.25 75 ARG A N 1
ATOM 498 C CA . ARG A 1 75 ? -16.890 -8.313 30.807 1.00 97.25 75 ARG A CA 1
ATOM 499 C C . ARG A 1 75 ? -17.222 -6.911 31.290 1.00 97.25 75 ARG A C 1
ATOM 501 O O . ARG A 1 75 ? -16.360 -6.227 31.835 1.00 97.25 75 ARG A O 1
ATOM 508 N N . THR A 1 76 ? -18.463 -6.501 31.085 1.00 94.62 76 THR A N 1
ATOM 509 C CA . THR A 1 76 ? -18.875 -5.103 31.204 1.00 94.62 76 THR A CA 1
ATOM 510 C C . THR A 1 76 ? -19.666 -4.863 32.478 1.00 94.62 76 THR A C 1
ATOM 512 O O . THR A 1 76 ? -20.328 -5.763 32.994 1.00 94.62 76 THR A O 1
ATOM 515 N N . ASN A 1 77 ? -19.647 -3.625 32.951 1.00 95.12 77 ASN A N 1
ATOM 516 C CA . ASN A 1 77 ? -20.586 -3.063 33.909 1.00 95.12 77 ASN A CA 1
ATOM 517 C C . ASN A 1 77 ? -21.237 -1.804 33.313 1.00 95.12 77 ASN A C 1
ATOM 519 O O . ASN A 1 77 ? -20.656 -1.166 32.429 1.00 95.12 77 ASN A O 1
ATOM 523 N N . PRO A 1 78 ? -22.427 -1.405 33.799 1.00 96.44 78 PRO A N 1
ATOM 524 C CA . PRO A 1 78 ? -23.023 -0.131 33.420 1.00 96.44 78 PRO A CA 1
ATOM 525 C C . PRO A 1 78 ? -22.062 1.037 33.674 1.00 96.44 78 PRO A C 1
ATOM 527 O O . PRO A 1 78 ? -21.534 1.185 34.776 1.00 96.44 78 PRO A O 1
ATOM 530 N N . GLY A 1 79 ? -21.873 1.885 32.667 1.00 94.81 79 GLY A N 1
ATOM 531 C CA . GLY A 1 79 ? -20.976 3.037 32.713 1.00 94.81 79 GLY A CA 1
ATOM 532 C C . GLY A 1 79 ? -19.548 2.760 32.243 1.00 94.81 79 GLY A C 1
ATOM 533 O O . GLY A 1 79 ? -18.788 3.718 32.105 1.00 94.81 79 GLY A O 1
ATOM 534 N N . ASP A 1 80 ? -19.181 1.507 31.951 1.00 96.75 80 ASP A N 1
ATOM 535 C CA . ASP A 1 80 ? -17.874 1.204 31.372 1.00 96.75 80 ASP A CA 1
ATOM 536 C C . ASP A 1 80 ? -17.742 1.834 29.982 1.00 96.75 80 ASP A C 1
ATOM 538 O O . ASP A 1 80 ? -18.622 1.698 29.124 1.00 96.75 80 ASP A O 1
ATOM 542 N N . VAL A 1 81 ? -16.613 2.511 29.761 1.00 96.88 81 VAL A N 1
ATOM 543 C CA . VAL A 1 81 ? -16.268 3.120 28.476 1.00 96.88 81 VAL A CA 1
ATOM 544 C C . VAL A 1 81 ? -14.880 2.670 28.058 1.00 96.88 81 VAL A C 1
ATOM 546 O O . VAL A 1 81 ? -13.896 2.929 28.759 1.00 96.88 81 VAL A O 1
ATOM 549 N N . TYR A 1 82 ? -14.819 2.038 26.890 1.00 98.06 82 TYR A N 1
ATOM 550 C CA . TYR A 1 82 ? -13.583 1.654 26.225 1.00 98.06 82 TYR A CA 1
ATOM 551 C C . TYR A 1 82 ? -13.446 2.407 24.910 1.00 98.06 82 TYR A C 1
ATOM 553 O O . TYR A 1 82 ? -14.425 2.608 24.192 1.00 98.06 82 TYR A O 1
ATOM 561 N N . THR A 1 83 ? -12.222 2.798 24.578 1.00 98.25 83 THR A N 1
ATOM 562 C CA . THR A 1 83 ? -11.896 3.313 23.242 1.00 98.25 83 THR A CA 1
ATOM 563 C C . THR A 1 83 ? -10.783 2.478 22.644 1.00 98.25 83 THR A C 1
ATOM 565 O O . THR A 1 83 ? -9.869 2.102 23.368 1.00 98.25 83 THR A O 1
ATOM 568 N N . ILE A 1 84 ? -10.864 2.173 21.352 1.00 98.69 84 ILE A N 1
ATOM 569 C CA . ILE A 1 84 ? -9.837 1.454 20.593 1.00 98.69 84 ILE A CA 1
ATOM 570 C C . ILE A 1 84 ? -9.517 2.293 19.366 1.00 98.69 84 ILE A C 1
ATOM 572 O O . ILE A 1 84 ? -10.396 2.538 18.545 1.00 98.69 84 ILE A O 1
ATOM 576 N N . THR A 1 85 ? -8.272 2.727 19.237 1.00 98.56 85 THR A N 1
ATOM 577 C CA . THR A 1 85 ? -7.790 3.560 18.140 1.00 98.56 85 THR A CA 1
ATOM 578 C C . THR A 1 85 ? -6.839 2.752 17.276 1.00 98.56 85 THR A C 1
ATOM 580 O O . THR A 1 85 ? -5.797 2.278 17.728 1.00 98.56 85 THR A O 1
ATOM 583 N N . VAL A 1 86 ? -7.213 2.603 16.012 1.00 98.31 86 VAL A N 1
ATOM 584 C CA . VAL A 1 86 ? -6.470 1.846 15.012 1.00 98.31 86 VAL A CA 1
ATOM 585 C C . VAL A 1 86 ? -5.843 2.835 14.023 1.00 98.31 86 VAL A C 1
ATOM 587 O O . VAL A 1 86 ? -6.571 3.658 13.458 1.00 98.31 86 VAL A O 1
ATOM 590 N N . PRO A 1 87 ? -4.519 2.789 13.791 1.00 97.12 87 PRO A N 1
ATOM 591 C CA . PRO A 1 87 ? -3.874 3.638 12.797 1.00 97.12 87 PRO A CA 1
ATOM 592 C C . PRO A 1 87 ? -4.181 3.162 11.377 1.00 97.12 87 PRO A C 1
ATOM 594 O O . PRO A 1 87 ? -4.229 1.957 11.111 1.00 97.12 87 PRO A O 1
ATOM 597 N N . GLU A 1 88 ? -4.330 4.099 10.443 1.00 95.06 88 GLU A N 1
ATOM 598 C CA . GLU A 1 88 ? -4.404 3.793 9.015 1.00 95.06 88 GLU A CA 1
ATOM 599 C C . GLU A 1 88 ? -3.115 3.117 8.528 1.00 95.06 88 GLU A C 1
ATOM 601 O O . GLU A 1 88 ? -2.012 3.299 9.070 1.00 95.06 88 GLU A O 1
ATOM 606 N N . SER A 1 89 ? -3.251 2.327 7.461 1.00 93.94 89 SER A N 1
ATOM 607 C CA . SER A 1 89 ? -2.114 1.635 6.864 1.00 93.94 89 SER A CA 1
ATOM 608 C C . SER A 1 89 ? -1.064 2.621 6.343 1.00 93.94 89 SER A C 1
ATOM 610 O O . SER A 1 89 ? 0.120 2.496 6.671 1.00 93.94 89 SER A O 1
ATOM 612 N N . ILE A 1 90 ? -1.487 3.645 5.603 1.00 91.19 90 ILE A N 1
ATOM 613 C CA . ILE A 1 90 ? -0.648 4.757 5.147 1.00 91.19 90 ILE A CA 1
ATOM 614 C C . ILE A 1 90 ? -1.474 6.046 5.129 1.00 91.19 90 ILE A C 1
ATOM 616 O O . ILE A 1 90 ? -2.685 6.013 4.953 1.00 91.19 90 ILE A O 1
ATOM 620 N N . THR A 1 91 ? -0.805 7.187 5.253 1.00 88.31 91 THR A N 1
ATOM 621 C CA . THR A 1 91 ? -1.425 8.510 5.128 1.00 88.31 91 THR A CA 1
ATOM 622 C C . THR A 1 91 ? -1.976 8.744 3.718 1.00 88.31 91 THR A C 1
ATOM 624 O O . THR A 1 91 ? -1.226 8.629 2.748 1.00 88.31 91 THR A O 1
ATOM 627 N N . ASN A 1 92 ? -3.240 9.176 3.613 1.00 83.19 92 ASN A N 1
ATOM 628 C CA . ASN A 1 92 ? -3.905 9.568 2.357 1.00 83.19 92 ASN A CA 1
ATOM 629 C C . ASN A 1 92 ? -3.922 8.465 1.282 1.00 83.19 92 ASN A C 1
ATOM 631 O O . ASN A 1 92 ? -3.817 8.753 0.087 1.00 83.19 92 ASN A O 1
ATOM 635 N N . GLY A 1 93 ? -4.019 7.202 1.693 1.00 84.44 93 GLY A N 1
ATOM 636 C CA . GLY A 1 93 ? -4.019 6.060 0.788 1.00 84.44 93 GLY A CA 1
ATOM 637 C C . GLY A 1 93 ? -4.711 4.845 1.380 1.00 84.44 93 GLY A C 1
ATOM 638 O O . GLY A 1 93 ? -5.052 4.818 2.558 1.00 84.44 93 GLY A O 1
ATOM 639 N N . THR A 1 94 ? -4.916 3.827 0.548 1.00 86.56 94 THR A N 1
ATOM 640 C CA . THR A 1 94 ? -5.536 2.574 1.003 1.00 86.56 94 THR A CA 1
ATOM 641 C C . THR A 1 94 ? -4.524 1.659 1.686 1.00 86.56 94 THR A C 1
ATOM 643 O O . THR A 1 94 ? -4.879 0.969 2.638 1.00 86.56 94 THR A O 1
ATOM 646 N N . GLY A 1 95 ? -3.257 1.699 1.254 1.00 91.38 95 GLY A N 1
ATOM 647 C CA . GLY A 1 95 ? -2.182 0.913 1.850 1.00 91.38 95 GLY A CA 1
ATOM 648 C C . GLY A 1 95 ? -2.474 -0.587 1.860 1.00 91.38 95 GLY A C 1
ATOM 649 O O . GLY A 1 95 ? -3.223 -1.103 1.039 1.00 91.38 95 GLY A O 1
ATOM 650 N N . VAL A 1 96 ? -1.883 -1.289 2.821 1.00 93.31 96 VAL A N 1
ATOM 651 C CA . VAL A 1 96 ? -2.029 -2.733 3.041 1.00 93.31 96 VAL A CA 1
ATOM 652 C C . VAL A 1 96 ? -3.411 -3.114 3.565 1.00 93.31 96 VAL A C 1
ATOM 654 O O . VAL A 1 96 ? -3.870 -4.226 3.305 1.00 93.31 96 VAL A O 1
ATOM 657 N N . TYR A 1 97 ? -4.079 -2.223 4.301 1.00 93.75 97 TYR A N 1
ATOM 658 C CA . TYR A 1 97 ? -5.397 -2.499 4.860 1.00 93.75 97 TYR A CA 1
ATOM 659 C C . TYR A 1 97 ? -6.271 -1.252 5.000 1.00 93.75 97 TYR A C 1
ATOM 661 O O . TYR A 1 97 ? -5.790 -0.164 5.313 1.00 93.75 97 TYR A O 1
ATOM 669 N N . THR A 1 98 ? -7.586 -1.445 4.888 1.00 94.38 98 THR A N 1
ATOM 670 C CA . THR A 1 98 ? -8.600 -0.475 5.328 1.00 94.38 98 THR A CA 1
ATOM 671 C C . THR A 1 98 ? -9.305 -0.971 6.583 1.00 94.38 98 THR A C 1
ATOM 673 O O . THR A 1 98 ? -9.605 -2.160 6.713 1.00 94.38 98 THR A O 1
ATOM 676 N N . ILE A 1 99 ? -9.581 -0.040 7.496 1.00 95.56 99 ILE A N 1
ATOM 677 C CA . ILE A 1 99 ? -10.273 -0.296 8.758 1.00 95.56 99 ILE A CA 1
ATOM 678 C C . ILE A 1 99 ? -11.785 -0.228 8.502 1.00 95.56 99 ILE A C 1
ATOM 680 O O . ILE A 1 99 ? -12.337 0.835 8.210 1.00 95.56 99 ILE A O 1
ATOM 684 N N . GLY A 1 100 ? -12.452 -1.374 8.599 1.00 94.00 100 GLY A N 1
ATOM 685 C CA . GLY A 1 100 ? -13.903 -1.501 8.519 1.00 94.00 100 GLY A CA 1
ATOM 686 C C . GLY A 1 100 ? -14.595 -1.051 9.803 1.00 94.00 100 GLY A C 1
ATOM 687 O O . GLY A 1 100 ? -14.002 -0.383 10.652 1.00 94.00 100 GLY A O 1
ATOM 688 N N . ASP A 1 101 ? -15.875 -1.377 9.938 1.00 94.06 101 ASP A N 1
ATOM 689 C CA . ASP A 1 101 ? -16.613 -1.136 11.177 1.00 94.06 101 ASP A CA 1
ATOM 690 C C . ASP A 1 101 ? -16.425 -2.284 12.175 1.00 94.06 101 ASP A C 1
ATOM 692 O O . ASP A 1 101 ? -16.030 -3.400 11.815 1.00 94.06 101 ASP A O 1
ATOM 696 N N . SER A 1 102 ? -16.701 -1.978 13.444 1.00 96.06 102 SER A N 1
ATOM 697 C CA . SER A 1 102 ? -16.875 -2.992 14.479 1.00 96.06 102 SER A CA 1
ATOM 698 C C . SER A 1 102 ? -18.198 -3.715 14.272 1.00 96.06 102 SER A C 1
ATOM 700 O O . SER A 1 102 ? -19.190 -3.094 13.884 1.00 96.06 102 SER A O 1
ATOM 702 N N . ASP A 1 103 ? -18.241 -4.989 14.648 1.00 95.00 103 ASP A N 1
ATOM 703 C CA . ASP A 1 103 ? -19.494 -5.698 14.854 1.00 95.00 103 ASP A CA 1
ATOM 704 C C . ASP A 1 103 ? -20.404 -4.897 15.802 1.00 95.00 103 ASP A C 1
ATOM 706 O O . ASP A 1 103 ? -19.926 -4.333 16.800 1.00 95.00 103 ASP A O 1
ATOM 710 N 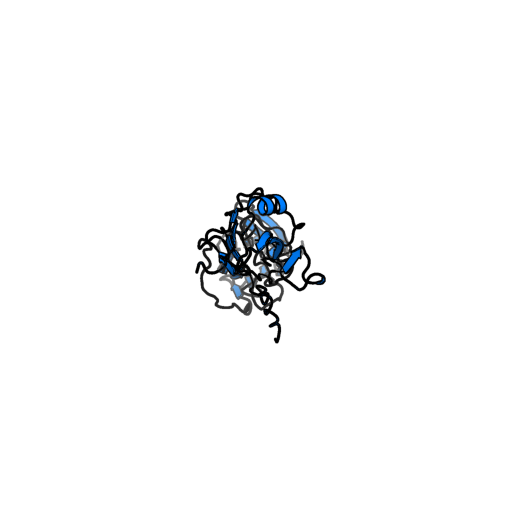N . PRO A 1 104 ? -21.713 -4.820 15.509 1.00 92.88 104 PRO A N 1
ATOM 711 C CA . PRO A 1 104 ? -22.654 -4.163 16.394 1.00 92.88 104 PRO A CA 1
ATOM 712 C C . PRO A 1 104 ? -22.808 -4.968 17.684 1.00 92.88 104 PRO A C 1
ATOM 714 O O . PRO A 1 104 ? -22.872 -6.198 17.675 1.00 92.88 104 PRO A O 1
ATOM 717 N N . ILE A 1 105 ? -22.957 -4.260 18.798 1.00 94.38 105 ILE A N 1
ATOM 718 C CA . ILE A 1 105 ? -23.364 -4.859 20.071 1.00 94.38 105 ILE A CA 1
ATOM 719 C C . ILE A 1 105 ? -24.873 -4.690 20.262 1.00 94.38 105 ILE A C 1
ATOM 721 O O . ILE A 1 105 ? -25.485 -3.784 19.692 1.00 94.38 105 ILE A O 1
ATOM 725 N N . SER A 1 106 ? -25.494 -5.564 21.058 1.00 94.38 106 SER A N 1
ATOM 726 C CA . SER A 1 106 ? -26.924 -5.437 21.367 1.00 94.38 106 SER A CA 1
ATOM 727 C C . SER A 1 106 ? -27.218 -4.075 21.998 1.00 94.38 106 SER A C 1
ATOM 729 O O . SER A 1 106 ? -26.548 -3.678 22.951 1.00 94.38 106 SER A O 1
ATOM 731 N N . ALA A 1 107 ? -28.281 -3.408 21.542 1.00 93.62 107 ALA A N 1
ATOM 732 C CA . ALA A 1 107 ? -28.724 -2.126 22.093 1.00 93.62 107 ALA A CA 1
ATOM 733 C C . ALA A 1 107 ? -29.123 -2.207 23.581 1.00 93.62 107 ALA A C 1
ATOM 735 O O . ALA A 1 107 ? -29.124 -1.197 24.274 1.00 93.62 107 ALA A O 1
ATOM 736 N N . SER A 1 108 ? -29.453 -3.401 24.090 1.00 94.56 108 SER A N 1
ATOM 737 C CA . SER A 1 108 ? -29.677 -3.625 25.527 1.00 94.56 108 SER A CA 1
ATOM 738 C C . SER A 1 108 ? -28.379 -3.672 26.339 1.00 94.56 108 SER A C 1
ATOM 740 O O . SER A 1 108 ? -28.417 -3.568 27.561 1.00 94.56 108 SER A O 1
ATOM 742 N N . THR A 1 109 ? -27.247 -3.904 25.672 1.00 96.31 109 THR A N 1
ATOM 743 C CA . THR A 1 109 ? -25.928 -4.052 26.288 1.00 96.31 109 THR A CA 1
ATOM 744 C C . THR A 1 109 ? -25.153 -2.743 26.285 1.00 96.31 109 THR A C 1
ATOM 746 O O . THR A 1 109 ? -24.483 -2.434 27.272 1.00 96.31 109 THR A O 1
ATOM 749 N N . GLY A 1 110 ? -25.268 -1.972 25.207 1.00 96.62 110 GLY A N 1
ATOM 750 C CA . GLY A 1 110 ? -24.625 -0.676 25.065 1.00 96.62 110 GLY A CA 1
ATOM 751 C C . GLY A 1 110 ? -24.671 -0.162 23.631 1.00 96.62 110 GLY A C 1
ATOM 752 O O . GLY A 1 110 ? -25.466 -0.618 22.809 1.00 96.62 110 GLY A O 1
ATOM 753 N N . ILE A 1 111 ? -23.768 0.766 23.325 1.00 96.44 111 ILE A N 1
ATOM 754 C CA . ILE A 1 111 ? -23.574 1.333 21.991 1.00 96.44 111 ILE A CA 1
ATOM 755 C C . ILE A 1 111 ? -22.096 1.302 21.594 1.00 96.44 111 ILE A C 1
ATOM 757 O O . ILE A 1 111 ? -21.208 1.505 22.425 1.00 96.44 111 ILE A O 1
ATOM 761 N N . VAL A 1 112 ? -21.847 1.080 20.303 1.00 97.56 112 VAL A N 1
ATOM 762 C CA . VAL A 1 112 ? -20.547 1.292 19.664 1.00 97.56 112 VAL A CA 1
ATOM 763 C C . VAL A 1 112 ? -20.676 2.408 18.631 1.00 97.56 112 VAL A C 1
ATOM 765 O O . VAL A 1 112 ? -21.623 2.440 17.847 1.00 97.56 112 VAL A O 1
ATOM 768 N N . THR A 1 113 ? -19.730 3.340 18.638 1.00 96.94 113 THR A N 1
ATOM 769 C CA . THR A 1 113 ? -19.613 4.401 17.629 1.00 96.94 113 THR A CA 1
ATOM 770 C C . THR A 1 113 ? -18.194 4.442 17.096 1.00 96.94 113 THR A C 1
ATOM 772 O O . THR A 1 113 ? -17.265 4.166 17.852 1.00 96.94 113 THR A O 1
ATOM 775 N N . SER A 1 114 ? -18.007 4.845 15.842 1.00 97.19 114 SER A N 1
ATOM 776 C CA . SER A 1 114 ? -16.675 5.055 15.273 1.00 97.19 114 SER A CA 1
ATOM 777 C C . SER A 1 114 ? -16.497 6.466 14.731 1.00 97.19 114 SER A C 1
ATOM 779 O O . SER A 1 114 ? -17.400 6.987 14.076 1.00 97.19 114 SER A O 1
ATOM 781 N N . THR A 1 115 ? -15.309 7.028 14.923 1.00 97.31 115 THR A N 1
ATOM 782 C CA . THR A 1 115 ? -14.896 8.317 14.359 1.00 97.31 115 THR A CA 1
ATOM 783 C C . THR A 1 115 ? -13.605 8.127 13.577 1.00 97.31 115 THR A C 1
ATOM 785 O O . THR A 1 115 ? -12.712 7.414 14.032 1.00 97.31 115 THR A O 1
ATOM 788 N N . THR A 1 116 ? -13.507 8.765 12.413 1.00 96.06 116 THR A N 1
ATOM 789 C CA . THR A 1 116 ? -12.261 8.837 11.639 1.00 96.06 116 THR A CA 1
ATOM 790 C C . THR A 1 116 ? -11.628 10.201 11.874 1.00 96.06 116 THR A C 1
ATOM 792 O O . THR A 1 116 ? -12.322 11.217 11.825 1.00 96.06 116 THR A O 1
ATOM 795 N N . ASP A 1 117 ? -10.335 10.210 12.173 1.00 95.69 117 ASP A N 1
ATOM 796 C CA . ASP A 1 117 ? -9.524 11.413 12.308 1.00 95.69 117 ASP A CA 1
ATOM 797 C C . ASP A 1 117 ? -8.548 11.478 11.132 1.00 95.69 117 ASP A C 1
ATOM 799 O O . ASP A 1 117 ? -7.473 10.873 11.166 1.00 95.69 117 ASP A O 1
ATOM 803 N N . ASP A 1 118 ? -8.938 12.218 10.094 1.00 91.62 118 ASP A N 1
ATOM 804 C CA . ASP A 1 118 ? -8.150 12.386 8.869 1.00 91.62 118 ASP A CA 1
ATOM 805 C C . ASP A 1 118 ? -6.834 13.143 9.112 1.00 91.62 118 ASP A C 1
ATOM 807 O O . ASP A 1 118 ? -5.901 13.026 8.321 1.00 91.62 118 ASP A O 1
ATOM 811 N N . ALA A 1 119 ? -6.737 13.936 10.187 1.00 92.56 119 ALA A N 1
ATOM 812 C CA . ALA A 1 119 ? -5.525 14.690 10.501 1.00 92.56 119 ALA A CA 1
ATOM 813 C C . ALA A 1 119 ? -4.465 13.798 11.158 1.00 92.56 119 ALA A C 1
ATOM 815 O O . ALA A 1 119 ? -3.272 13.952 10.892 1.00 92.56 119 ALA A O 1
ATOM 816 N N . ASN A 1 120 ? -4.903 12.865 12.007 1.00 93.25 120 ASN A N 1
ATOM 817 C CA . ASN A 1 120 ? -4.028 11.911 12.688 1.00 93.25 120 ASN A CA 1
ATOM 818 C C . ASN A 1 120 ? -3.959 10.541 11.998 1.00 93.25 120 ASN A C 1
ATOM 820 O O . ASN A 1 120 ? -3.173 9.698 12.427 1.00 93.25 120 ASN A O 1
ATOM 824 N N . HIS A 1 121 ? -4.732 10.321 10.930 1.00 94.00 121 HIS A N 1
ATOM 825 C CA . HIS A 1 121 ? -4.790 9.067 10.172 1.00 94.00 121 HIS A CA 1
ATOM 826 C C . HIS A 1 121 ? -5.141 7.867 11.056 1.00 94.00 121 HIS A C 1
ATOM 828 O O . HIS A 1 121 ? -4.427 6.861 11.100 1.00 94.00 121 HIS A O 1
ATOM 834 N N . THR A 1 122 ? -6.235 7.988 11.811 1.00 96.88 122 THR A N 1
ATOM 835 C CA . THR A 1 122 ? -6.711 6.934 12.718 1.00 96.88 122 THR A CA 1
ATOM 836 C C . THR A 1 122 ? -8.225 6.769 12.653 1.00 96.88 122 THR A C 1
ATOM 838 O O . THR A 1 122 ? -8.957 7.713 12.358 1.00 96.88 122 THR A O 1
ATOM 841 N N . LYS A 1 123 ? -8.705 5.569 12.991 1.00 97.81 123 LYS A N 1
ATOM 842 C CA . LYS A 1 123 ? -10.117 5.307 13.279 1.00 97.81 123 LYS A CA 1
ATOM 843 C C . LYS A 1 123 ? -10.261 4.857 14.727 1.00 97.81 123 LYS A C 1
ATOM 845 O O . LYS A 1 123 ? -9.608 3.902 15.148 1.00 97.81 123 LYS A O 1
ATOM 850 N N . THR A 1 124 ? -11.127 5.529 15.477 1.00 98.31 124 THR A N 1
ATOM 851 C CA . THR A 1 124 ? -11.394 5.230 16.887 1.00 98.31 124 THR A CA 1
ATOM 852 C C . THR A 1 124 ? -12.788 4.654 17.053 1.00 98.31 124 THR A C 1
ATOM 854 O O . THR A 1 124 ? -13.765 5.259 16.619 1.00 98.31 124 THR A O 1
ATOM 857 N N . PHE A 1 125 ? -12.880 3.512 17.727 1.00 98.38 125 PHE A N 1
ATOM 858 C CA . PHE A 1 125 ? -14.118 2.879 18.163 1.00 98.38 125 PHE A CA 1
ATOM 859 C C . PHE A 1 125 ? -14.336 3.170 19.641 1.00 98.38 125 PHE A C 1
ATOM 861 O O . PHE A 1 125 ? -13.464 2.884 20.457 1.00 98.38 125 PHE A O 1
ATOM 868 N N . THR A 1 126 ? -15.501 3.702 19.990 1.00 98.06 126 THR A N 1
ATOM 869 C CA . THR A 1 126 ? -15.903 3.974 21.371 1.00 98.06 126 THR A CA 1
ATOM 870 C C . THR A 1 126 ? -17.042 3.042 21.741 1.00 98.06 126 THR A C 1
ATOM 872 O O . THR A 1 126 ? -18.115 3.109 21.141 1.00 98.06 126 THR A O 1
ATOM 875 N N . TYR A 1 127 ? -16.808 2.204 22.743 1.00 97.88 127 TYR A N 1
ATOM 876 C CA . TYR A 1 127 ? -17.792 1.308 23.333 1.00 97.88 127 TYR A CA 1
ATOM 877 C C . TYR A 1 127 ? -18.252 1.899 24.655 1.00 97.88 127 TYR A C 1
ATOM 879 O O . TYR A 1 127 ? -17.431 2.175 25.531 1.00 97.88 127 TYR A O 1
ATOM 887 N N . ARG A 1 128 ? -19.562 2.072 24.809 1.00 97.00 128 ARG A N 1
ATOM 888 C CA . ARG A 1 128 ? -20.190 2.455 26.073 1.00 97.00 128 ARG A CA 1
ATOM 889 C C . ARG A 1 128 ? -21.198 1.389 26.457 1.00 97.00 128 ARG A C 1
ATOM 891 O O . ARG A 1 128 ? -22.094 1.091 25.672 1.00 97.00 128 ARG A O 1
ATOM 898 N N . PHE A 1 129 ? -21.059 0.853 27.661 1.00 97.56 129 PHE A N 1
ATOM 899 C CA . PHE A 1 129 ? -21.894 -0.235 28.151 1.00 97.56 129 PHE A CA 1
ATOM 900 C C . PHE A 1 129 ? -22.886 0.251 29.204 1.00 97.56 129 PHE A C 1
ATOM 902 O O . PHE A 1 129 ? -22.540 1.026 30.091 1.00 97.56 129 PHE A O 1
ATOM 909 N N . ASP A 1 130 ? -24.121 -0.237 29.119 1.00 96.75 130 ASP A N 1
ATOM 910 C CA . ASP A 1 130 ? -25.228 0.151 30.004 1.00 96.75 130 ASP A CA 1
ATOM 911 C C . ASP A 1 130 ? -25.724 -1.024 30.867 1.00 96.75 130 ASP A C 1
ATOM 913 O O . ASP A 1 130 ? -26.603 -0.862 31.712 1.00 96.75 130 ASP A O 1
ATOM 917 N N . SER A 1 131 ? -25.147 -2.218 30.689 1.00 96.25 131 SER A N 1
ATOM 918 C CA . SER A 1 131 ? -25.518 -3.427 31.430 1.00 96.25 131 SER A CA 1
ATOM 919 C C . SER A 1 131 ? -24.313 -4.322 31.729 1.00 96.25 131 SER A C 1
ATOM 921 O O . SER A 1 131 ? -23.234 -4.168 31.148 1.00 96.25 131 SER A O 1
ATOM 923 N N . VAL A 1 132 ? -24.519 -5.282 32.633 1.00 96.88 132 VAL A N 1
ATOM 924 C CA . VAL A 1 132 ? -23.557 -6.358 32.881 1.00 96.88 132 VAL A CA 1
ATOM 925 C C . VAL A 1 132 ? -23.696 -7.424 31.800 1.00 96.88 132 VAL A C 1
ATOM 927 O O . VAL A 1 132 ? -24.757 -8.035 31.671 1.00 96.88 132 VAL A O 1
ATOM 930 N N . ALA A 1 133 ? -22.630 -7.663 31.039 1.00 95.44 133 ALA A N 1
ATOM 931 C CA . ALA A 1 133 ? -22.610 -8.644 29.960 1.00 95.44 133 ALA A CA 1
ATOM 932 C C . ALA A 1 133 ? -21.191 -9.167 29.686 1.00 95.44 133 ALA A C 1
ATOM 934 O O . ALA A 1 133 ? -20.198 -8.650 30.198 1.00 95.44 133 ALA A O 1
ATOM 935 N N . SER A 1 134 ? -21.100 -10.204 28.853 1.00 96.44 134 SER A N 1
ATOM 936 C CA . SER A 1 134 ? -19.866 -10.575 28.158 1.00 96.44 134 SER A CA 1
ATOM 937 C C . SER A 1 134 ? -20.056 -10.312 26.672 1.00 96.44 134 SER A C 1
ATOM 939 O O . SER A 1 134 ? -21.033 -10.775 26.086 1.00 96.44 134 SER A O 1
ATOM 941 N N . VAL A 1 135 ? -19.147 -9.538 26.091 1.00 96.75 135 VAL A N 1
ATOM 942 C CA . VAL A 1 135 ? -19.200 -9.086 24.701 1.00 96.75 135 VAL A CA 1
ATOM 943 C C . VAL A 1 135 ? -17.898 -9.468 24.018 1.00 96.75 135 VAL A C 1
ATOM 945 O O . VAL A 1 135 ? -16.833 -9.262 24.589 1.00 96.75 135 VAL A O 1
ATOM 948 N N . ALA A 1 136 ? -18.009 -9.990 22.800 1.00 96.44 136 ALA A N 1
ATOM 949 C CA . ALA A 1 136 ? -16.906 -10.174 21.870 1.00 96.44 136 ALA A CA 1
ATOM 950 C C . ALA A 1 136 ? -17.274 -9.425 20.585 1.00 96.44 136 ALA A C 1
ATOM 952 O O . ALA A 1 136 ? -18.298 -9.738 19.974 1.00 96.44 136 ALA A O 1
ATOM 953 N N . ALA A 1 137 ? -16.497 -8.410 20.216 1.00 96.25 137 ALA A N 1
ATOM 954 C CA . ALA A 1 137 ? -16.732 -7.603 19.021 1.00 96.25 137 ALA A CA 1
ATOM 955 C C . ALA A 1 137 ? -15.517 -7.666 18.095 1.00 96.25 137 ALA A C 1
ATOM 957 O O . ALA A 1 137 ? -14.393 -7.408 18.532 1.00 96.25 137 ALA A O 1
ATOM 958 N N . ASN A 1 138 ? -15.735 -7.986 16.817 1.00 96.88 138 ASN A N 1
ATOM 959 C CA . ASN A 1 138 ? -14.674 -7.953 15.816 1.00 96.88 138 ASN A CA 1
ATOM 960 C C . ASN A 1 138 ? -14.615 -6.575 15.157 1.00 96.88 138 ASN A C 1
ATOM 962 O O . ASN A 1 138 ? -15.625 -6.053 14.695 1.00 96.88 138 ASN A O 1
ATOM 966 N N . ILE A 1 139 ? -13.418 -6.006 15.061 1.00 97.12 139 ILE A N 1
ATOM 967 C CA . ILE A 1 139 ? -13.116 -4.874 14.189 1.00 97.12 139 ILE A CA 1
ATOM 968 C C . ILE A 1 139 ? -12.544 -5.445 12.894 1.00 97.12 139 ILE A C 1
ATOM 970 O O . ILE A 1 139 ? -11.496 -6.099 12.883 1.00 97.12 139 ILE A O 1
ATOM 974 N N . ASN A 1 140 ? -13.265 -5.210 11.800 1.00 90.00 140 ASN A N 1
ATOM 975 C CA . ASN A 1 140 ? -12.967 -5.811 10.508 1.00 90.00 140 ASN A CA 1
ATOM 976 C C . ASN A 1 140 ? -11.858 -5.048 9.774 1.00 90.00 140 ASN A C 1
ATOM 978 O O . ASN A 1 140 ? -11.870 -3.820 9.725 1.00 90.00 140 ASN A O 1
ATOM 982 N N . PHE A 1 141 ? -10.943 -5.772 9.128 1.00 95.19 141 PHE A N 1
ATOM 983 C CA . PHE A 1 141 ? -9.950 -5.203 8.215 1.00 95.19 141 PHE A CA 1
ATOM 984 C C . PHE A 1 141 ? -10.122 -5.799 6.825 1.00 95.19 141 PHE A C 1
ATOM 986 O O . PHE A 1 141 ? -10.298 -7.006 6.671 1.00 95.19 141 PHE A O 1
ATOM 993 N N . THR A 1 142 ? -10.026 -4.959 5.799 1.00 93.06 142 THR A N 1
ATOM 994 C CA . THR A 1 142 ? -9.901 -5.422 4.411 1.00 93.06 142 THR A CA 1
ATOM 995 C C . THR A 1 142 ? -8.448 -5.300 3.999 1.00 93.06 142 THR A C 1
ATOM 997 O O . THR A 1 142 ? -7.920 -4.192 4.023 1.00 93.06 142 THR A O 1
ATOM 1000 N N . LEU A 1 143 ? -7.809 -6.419 3.651 1.00 92.25 143 LEU A N 1
ATOM 1001 C CA . LEU A 1 143 ? -6.449 -6.427 3.114 1.00 92.25 143 LEU A CA 1
ATOM 1002 C C . LEU A 1 143 ? -6.469 -6.111 1.617 1.00 92.25 143 LEU A C 1
ATOM 1004 O O . LEU A 1 143 ? -7.359 -6.571 0.900 1.00 92.25 143 LEU A O 1
ATOM 1008 N N . HIS A 1 144 ? -5.471 -5.363 1.157 1.00 90.38 144 HIS A N 1
ATOM 1009 C CA . HIS A 1 144 ? -5.354 -4.922 -0.232 1.00 90.38 144 HIS A CA 1
ATOM 1010 C C . HIS A 1 144 ? -4.147 -5.533 -0.938 1.00 90.38 144 HIS A C 1
ATOM 1012 O O . HIS A 1 144 ? -3.233 -6.083 -0.322 1.00 90.38 144 HIS A O 1
ATOM 1018 N N . ASN A 1 145 ? -4.159 -5.394 -2.259 1.00 85.69 145 ASN A N 1
ATOM 1019 C CA . ASN A 1 145 ? -3.051 -5.682 -3.157 1.00 85.69 145 ASN A CA 1
ATOM 1020 C C . ASN A 1 145 ? -2.691 -4.417 -3.963 1.00 85.69 145 ASN A C 1
ATOM 1022 O O . ASN A 1 145 ? -3.294 -3.358 -3.790 1.00 85.69 145 ASN A O 1
ATOM 1026 N N . ASN A 1 146 ? -1.752 -4.569 -4.891 1.00 79.06 146 ASN A N 1
ATOM 1027 C CA . ASN A 1 146 ? -1.260 -3.545 -5.816 1.00 79.06 146 ASN A CA 1
ATOM 1028 C C . ASN A 1 146 ? -2.299 -3.030 -6.855 1.00 79.06 146 ASN A C 1
ATOM 1030 O O . ASN A 1 146 ? -1.946 -2.385 -7.838 1.00 79.06 146 ASN A O 1
ATOM 1034 N N . TYR A 1 147 ? -3.595 -3.328 -6.704 1.00 81.81 147 TYR A N 1
ATOM 1035 C CA . TYR A 1 147 ? -4.635 -2.811 -7.607 1.00 81.81 147 TYR A CA 1
ATOM 1036 C C . TYR A 1 147 ? -5.080 -1.386 -7.254 1.00 81.81 147 TYR A C 1
ATOM 1038 O O . TYR A 1 147 ? -5.475 -0.608 -8.126 1.00 81.81 147 TYR A O 1
ATOM 1046 N N . ASN A 1 148 ? -5.081 -1.049 -5.965 1.00 80.31 148 ASN A N 1
ATOM 1047 C CA . ASN A 1 148 ? -5.724 0.166 -5.486 1.00 80.31 148 ASN A CA 1
ATOM 1048 C C . ASN A 1 148 ? -4.835 1.394 -5.713 1.00 80.31 148 ASN A C 1
ATOM 1050 O O . ASN A 1 148 ? -3.618 1.334 -5.576 1.00 80.31 148 ASN A O 1
ATOM 1054 N N . ALA A 1 149 ? -5.454 2.543 -5.998 1.00 77.62 149 ALA A N 1
ATOM 1055 C CA . ALA A 1 149 ? -4.720 3.796 -6.131 1.00 77.62 149 ALA A CA 1
ATOM 1056 C C . ALA A 1 149 ? -4.027 4.180 -4.812 1.00 77.62 149 ALA A C 1
ATOM 1058 O O . ALA A 1 149 ? -4.630 4.119 -3.735 1.00 77.62 149 ALA A O 1
ATOM 1059 N N . GLN A 1 150 ? -2.775 4.627 -4.927 1.00 84.94 150 GLN A N 1
ATOM 1060 C CA . GLN A 1 150 ? -1.941 5.033 -3.800 1.00 84.94 150 GLN A CA 1
ATOM 1061 C C . GLN A 1 150 ? -1.461 6.482 -3.942 1.00 84.94 150 GLN A C 1
ATOM 1063 O O . GLN A 1 150 ? -1.325 6.995 -5.061 1.00 84.94 150 GLN A O 1
ATOM 1068 N N . PRO A 1 151 ? -1.174 7.164 -2.820 1.00 81.94 151 PRO A N 1
ATOM 1069 C CA . PRO A 1 151 ? -0.517 8.459 -2.851 1.00 81.94 151 PRO A CA 1
ATOM 1070 C C . PRO A 1 151 ? 0.835 8.354 -3.565 1.00 81.94 151 PRO A C 1
ATOM 1072 O O . PRO A 1 151 ? 1.541 7.353 -3.483 1.00 81.94 151 PRO A O 1
ATOM 1075 N N . THR A 1 152 ? 1.205 9.418 -4.272 1.00 80.81 152 THR A N 1
ATOM 1076 C CA . THR A 1 152 ? 2.462 9.500 -5.025 1.00 80.81 152 THR A CA 1
ATOM 1077 C C . THR A 1 152 ? 3.415 10.478 -4.320 1.00 80.81 152 THR A C 1
ATOM 1079 O O . THR A 1 152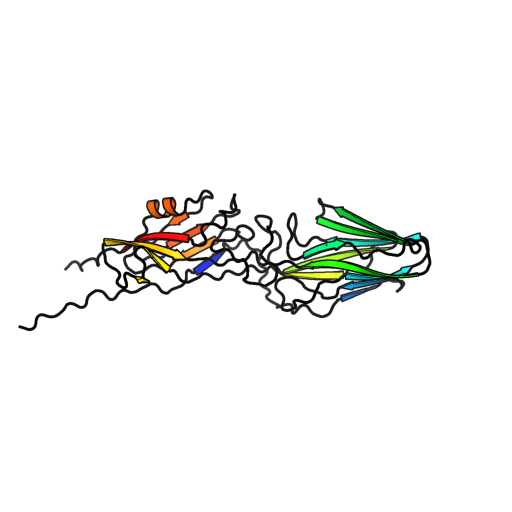 ? 3.237 11.694 -4.456 1.00 80.81 152 THR A O 1
ATOM 1082 N N . PRO A 1 153 ? 4.425 10.007 -3.556 1.00 79.62 153 PRO A N 1
ATOM 1083 C CA . PRO A 1 153 ? 4.761 8.614 -3.235 1.00 79.62 153 PRO A CA 1
ATOM 1084 C C . PRO A 1 153 ? 4.136 8.128 -1.909 1.00 79.62 153 PRO A C 1
ATOM 1086 O O . PRO A 1 153 ? 3.788 8.937 -1.040 1.00 79.62 153 PRO A O 1
ATOM 1089 N N . ILE A 1 154 ? 4.063 6.808 -1.727 1.00 84.81 154 ILE A N 1
ATOM 1090 C CA . ILE A 1 154 ? 3.672 6.147 -0.476 1.00 84.81 154 ILE A CA 1
ATOM 1091 C C . ILE A 1 154 ? 4.710 6.441 0.596 1.00 84.81 154 ILE A C 1
ATOM 1093 O O . ILE A 1 154 ? 5.865 6.062 0.471 1.00 84.81 154 ILE A O 1
ATOM 1097 N N . LYS A 1 155 ? 4.303 7.035 1.716 1.00 82.81 155 LYS A N 1
ATOM 1098 C CA . LYS A 1 155 ? 5.174 7.107 2.895 1.00 82.81 155 LYS A CA 1
ATOM 1099 C C . LYS A 1 155 ? 5.118 5.782 3.660 1.00 82.81 155 LYS A C 1
ATOM 1101 O O . LYS A 1 155 ? 4.028 5.293 3.935 1.00 82.81 155 LYS A O 1
ATOM 1106 N N . GLY A 1 156 ? 6.278 5.250 4.050 1.00 81.12 156 GLY A N 1
ATOM 1107 C CA . GLY A 1 156 ? 6.371 4.022 4.853 1.00 81.12 156 GLY A CA 1
ATOM 1108 C C . GLY A 1 156 ? 6.653 2.744 4.059 1.00 81.12 156 GLY A C 1
ATOM 1109 O O . GLY A 1 156 ? 6.168 1.684 4.444 1.00 81.12 156 GLY A O 1
ATOM 1110 N N . ILE A 1 157 ? 7.420 2.840 2.965 1.00 86.12 157 ILE A N 1
ATOM 1111 C CA . ILE A 1 157 ? 8.042 1.669 2.326 1.00 86.12 157 ILE A CA 1
ATOM 1112 C C . ILE A 1 157 ? 8.950 0.955 3.335 1.00 86.12 157 ILE A C 1
ATOM 1114 O O . ILE A 1 157 ? 9.577 1.587 4.183 1.00 86.12 157 ILE A O 1
ATOM 1118 N N . GLY A 1 158 ? 9.031 -0.365 3.212 1.00 86.94 158 GLY A N 1
ATOM 1119 C CA . GLY A 1 158 ? 9.783 -1.241 4.092 1.00 86.94 158 GLY A CA 1
ATOM 1120 C C . GLY A 1 158 ? 8.919 -1.779 5.224 1.00 86.94 158 GLY A C 1
ATOM 1121 O O . GLY A 1 158 ? 7.712 -1.987 5.081 1.00 86.94 158 GLY A O 1
ATOM 1122 N N . THR A 1 159 ? 9.566 -2.038 6.353 1.00 90.62 159 THR A N 1
ATOM 1123 C CA . THR A 1 159 ? 8.937 -2.603 7.545 1.00 90.62 159 THR A CA 1
ATOM 1124 C C . THR A 1 159 ? 8.622 -1.486 8.531 1.00 90.62 159 THR A C 1
ATOM 1126 O O . THR A 1 159 ? 9.509 -0.734 8.924 1.00 90.62 159 THR A O 1
ATOM 1129 N N . SER A 1 160 ? 7.369 -1.396 8.971 1.00 91.50 160 SER A N 1
ATOM 1130 C CA . SER A 1 160 ? 6.924 -0.431 9.981 1.00 91.50 160 SER A CA 1
ATOM 1131 C C . SER A 1 160 ? 6.123 -1.117 11.082 1.00 91.50 160 SER A C 1
ATOM 1133 O O . SER A 1 160 ? 5.414 -2.089 10.828 1.00 91.50 160 SER A O 1
ATOM 1135 N N . ILE A 1 161 ? 6.230 -0.615 12.312 1.00 93.62 161 ILE A N 1
ATOM 1136 C CA . ILE A 1 161 ? 5.400 -1.069 13.432 1.00 93.62 161 ILE A CA 1
ATOM 1137 C C . ILE A 1 161 ? 4.167 -0.170 13.507 1.00 93.62 161 ILE A C 1
ATOM 1139 O O . ILE A 1 161 ? 4.269 1.058 13.502 1.00 93.62 161 ILE A O 1
ATOM 1143 N N . LYS A 1 162 ? 2.999 -0.796 13.569 1.00 95.25 162 LYS A N 1
ATOM 1144 C CA . LYS A 1 162 ? 1.700 -0.175 13.793 1.00 95.25 162 LYS A CA 1
ATOM 1145 C C . LYS A 1 162 ? 1.247 -0.518 15.202 1.00 95.25 162 LYS A C 1
ATOM 1147 O O . LYS A 1 162 ? 1.304 -1.679 15.592 1.00 95.25 162 LYS A O 1
ATOM 1152 N N . SER A 1 163 ? 0.793 0.491 15.936 1.00 96.50 163 SER A N 1
ATOM 1153 C CA . SER A 1 163 ? 0.351 0.339 17.320 1.00 96.50 163 SER A CA 1
ATOM 1154 C C . SER A 1 163 ? -1.135 0.646 17.424 1.00 96.50 163 SER A C 1
ATOM 1156 O O . SER A 1 163 ? -1.567 1.751 17.090 1.00 96.50 163 SER A O 1
ATOM 1158 N N . ILE A 1 164 ? -1.920 -0.340 17.851 1.00 98.25 164 ILE A N 1
ATOM 1159 C CA . ILE A 1 164 ? -3.330 -0.174 18.196 1.00 98.25 164 ILE A CA 1
ATOM 1160 C C . ILE A 1 164 ? -3.387 0.193 19.671 1.00 98.25 164 ILE A C 1
ATOM 1162 O O . ILE A 1 164 ? -3.017 -0.598 20.542 1.00 98.25 164 ILE A O 1
ATOM 1166 N N . THR A 1 165 ? -3.864 1.399 19.951 1.00 98.31 165 THR A N 1
ATOM 1167 C CA . THR A 1 165 ? -4.001 1.901 21.315 1.00 98.31 165 THR A CA 1
ATOM 1168 C C . THR A 1 165 ? -5.433 1.740 21.788 1.00 98.31 165 THR A C 1
ATOM 1170 O O . THR A 1 165 ? -6.379 1.740 21.003 1.00 98.31 165 THR A O 1
ATOM 1173 N N . TRP A 1 166 ? -5.611 1.583 23.092 1.00 98.25 166 TRP A N 1
ATOM 1174 C CA . TRP A 1 166 ? -6.930 1.467 23.685 1.00 98.25 166 TRP A CA 1
ATOM 1175 C C . TRP A 1 166 ? -6.910 1.991 25.112 1.00 98.25 166 TRP A C 1
ATOM 1177 O O . TRP A 1 166 ? -5.873 1.991 25.780 1.00 98.25 166 TRP A O 1
ATOM 1187 N N . THR A 1 167 ? -8.052 2.498 25.560 1.00 98.12 167 THR A N 1
ATOM 1188 C CA . THR A 1 167 ? -8.198 3.081 26.892 1.00 98.12 167 THR A CA 1
ATOM 1189 C C . THR A 1 167 ? -9.429 2.535 27.592 1.00 98.12 167 THR A C 1
ATOM 1191 O O . THR A 1 167 ? -10.408 2.154 26.946 1.00 98.12 167 THR A O 1
ATOM 1194 N N . TYR A 1 168 ? -9.385 2.542 28.921 1.00 96.75 168 TYR A N 1
ATOM 1195 C CA . TYR A 1 168 ? -10.535 2.316 29.787 1.00 96.75 168 TYR A CA 1
ATOM 1196 C C . TYR A 1 168 ? -10.723 3.534 30.685 1.00 96.75 168 TYR A C 1
ATOM 1198 O O . TYR A 1 168 ? -9.784 3.955 31.361 1.00 96.75 168 TYR A O 1
ATOM 1206 N N . ALA A 1 169 ? -11.915 4.135 30.659 1.00 87.88 169 ALA A N 1
ATOM 1207 C CA . ALA A 1 169 ? -12.210 5.371 31.391 1.00 87.88 169 ALA A CA 1
ATOM 1208 C C . ALA A 1 169 ? -11.162 6.492 31.159 1.00 87.88 169 ALA A C 1
ATOM 1210 O O . ALA A 1 169 ? -10.814 7.244 32.070 1.00 87.88 169 ALA A O 1
ATOM 1211 N N . GLY A 1 170 ? -10.630 6.584 29.932 1.00 89.19 170 GLY A N 1
ATOM 1212 C CA . GLY A 1 170 ? -9.616 7.567 29.530 1.00 89.19 170 GLY A CA 1
ATOM 1213 C C . GLY A 1 170 ? -8.176 7.237 29.945 1.00 89.19 170 GLY A C 1
ATOM 1214 O O . GLY A 1 170 ? -7.270 7.992 29.605 1.00 89.19 170 GLY A O 1
ATOM 1215 N N . GLN A 1 171 ? -7.941 6.127 30.650 1.00 94.50 171 GLN A N 1
ATOM 1216 C CA . GLN A 1 171 ? -6.598 5.657 30.994 1.00 94.50 171 GLN A CA 1
ATOM 1217 C C . GLN A 1 171 ? -6.079 4.694 29.929 1.00 94.50 171 GLN A C 1
ATOM 1219 O O . GLN A 1 171 ? -6.752 3.719 29.589 1.00 94.50 171 GLN A O 1
ATOM 1224 N N . GLN A 1 172 ? -4.880 4.967 29.417 1.00 96.88 172 GLN A N 1
ATOM 1225 C CA . GLN A 1 172 ? -4.205 4.137 28.422 1.00 96.88 172 GLN A CA 1
ATOM 1226 C C . GLN A 1 172 ? -3.935 2.728 28.969 1.00 96.88 172 GLN A C 1
ATOM 1228 O O . GLN A 1 172 ? -3.420 2.575 30.076 1.00 96.88 172 GLN A O 1
ATOM 1233 N N . LEU A 1 173 ? -4.272 1.713 28.174 1.00 97.19 173 LEU A N 1
ATOM 1234 C CA . LEU A 1 173 ? -3.917 0.312 28.397 1.00 97.19 173 LEU A CA 1
ATOM 1235 C C . LEU A 1 173 ? -2.730 -0.087 27.503 1.00 97.19 173 LEU A C 1
ATOM 1237 O O . LEU A 1 173 ? -2.370 0.645 26.573 1.00 97.19 173 LEU A O 1
ATOM 1241 N N . ASP A 1 174 ? -2.134 -1.250 27.777 1.00 96.81 174 ASP A N 1
ATOM 1242 C CA . ASP A 1 174 ? -1.006 -1.780 26.999 1.00 96.81 174 ASP A CA 1
ATOM 1243 C C . ASP A 1 174 ? -1.413 -1.981 25.531 1.00 96.81 174 ASP A C 1
ATOM 1245 O O . ASP A 1 174 ? -2.378 -2.703 25.281 1.00 96.81 174 ASP A O 1
ATOM 1249 N N . PRO A 1 175 ? -0.741 -1.354 24.552 1.00 97.19 175 PRO A N 1
ATOM 1250 C CA . PRO A 1 175 ? -1.150 -1.418 23.151 1.00 97.19 175 PRO A CA 1
ATOM 1251 C C . PRO A 1 175 ? -0.907 -2.797 22.525 1.00 97.19 175 PRO A C 1
ATOM 1253 O O . PRO A 1 175 ? -0.091 -3.583 23.006 1.00 97.19 175 PRO A O 1
ATOM 1256 N N . VAL A 1 176 ? -1.584 -3.067 21.404 1.00 95.88 176 VAL A N 1
ATOM 1257 C CA . VAL A 1 176 ? -1.255 -4.203 20.530 1.00 95.88 176 VAL A CA 1
ATOM 1258 C C . VAL A 1 176 ? -0.466 -3.699 19.338 1.00 95.88 176 VAL A C 1
ATOM 1260 O O . VAL A 1 176 ? -0.985 -2.936 18.523 1.00 95.88 176 VAL A O 1
ATOM 1263 N N . ASP A 1 177 ? 0.761 -4.185 19.204 1.00 94.56 177 ASP A N 1
ATOM 1264 C CA . ASP A 1 177 ? 1.618 -3.848 18.078 1.00 94.56 177 ASP A CA 1
ATOM 1265 C C . ASP A 1 177 ? 1.599 -4.946 17.013 1.00 94.56 177 ASP A C 1
ATOM 1267 O O . ASP A 1 177 ? 1.559 -6.145 17.309 1.00 94.56 177 ASP A O 1
ATOM 1271 N N . PHE A 1 178 ? 1.668 -4.527 15.754 1.00 94.31 178 PHE A N 1
ATOM 1272 C CA . PHE A 1 178 ? 1.847 -5.415 14.616 1.00 94.31 178 PHE A CA 1
ATOM 1273 C C . PHE A 1 178 ? 2.728 -4.782 13.546 1.00 94.31 178 PHE A C 1
ATOM 1275 O O . PHE A 1 178 ? 2.894 -3.569 13.461 1.00 94.31 178 PHE A O 1
ATOM 1282 N N . THR A 1 179 ? 3.317 -5.626 12.716 1.00 93.69 179 THR A N 1
ATOM 1283 C CA . THR A 1 179 ? 4.222 -5.226 11.647 1.00 93.69 179 THR A CA 1
ATOM 1284 C C . THR A 1 179 ? 3.457 -5.033 10.341 1.00 93.69 179 THR A C 1
ATOM 1286 O O . THR A 1 179 ? 2.676 -5.885 9.929 1.00 93.69 179 THR A O 1
ATOM 1289 N N . GLN A 1 180 ? 3.711 -3.941 9.637 1.00 93.56 180 GLN A N 1
ATOM 1290 C CA . GLN A 1 180 ? 3.292 -3.746 8.256 1.00 93.56 180 GLN A CA 1
ATOM 1291 C C . GLN A 1 180 ? 4.522 -3.771 7.352 1.00 93.56 180 GLN A C 1
ATOM 1293 O O . GLN A 1 180 ? 5.475 -3.030 7.594 1.00 93.56 180 GLN A O 1
ATOM 1298 N N . VAL A 1 181 ? 4.479 -4.588 6.301 1.00 91.88 181 VAL A N 1
ATOM 1299 C CA . VAL A 1 181 ? 5.541 -4.687 5.294 1.00 91.88 181 VAL A CA 1
ATOM 1300 C C . VAL A 1 181 ? 5.011 -4.197 3.950 1.00 91.88 181 VAL A C 1
ATOM 1302 O O . VAL A 1 181 ? 4.064 -4.775 3.423 1.00 91.88 181 VAL A O 1
ATOM 1305 N N . ILE A 1 182 ? 5.625 -3.147 3.402 1.00 90.44 182 ILE A N 1
ATOM 1306 C CA . ILE A 1 182 ? 5.399 -2.666 2.032 1.00 90.44 182 ILE A CA 1
ATOM 1307 C C . ILE A 1 182 ? 6.714 -2.823 1.281 1.00 90.44 182 ILE A C 1
ATOM 1309 O O . ILE A 1 182 ? 7.665 -2.083 1.525 1.00 90.44 182 ILE A O 1
ATOM 1313 N N . MET A 1 183 ? 6.792 -3.801 0.388 1.00 88.56 183 MET A N 1
ATOM 1314 C CA . MET A 1 183 ? 8.027 -4.140 -0.317 1.00 88.56 183 MET A CA 1
ATOM 1315 C C . MET A 1 183 ? 7.787 -4.134 -1.826 1.00 88.56 183 MET A C 1
ATOM 1317 O O . MET A 1 183 ? 7.348 -5.143 -2.384 1.00 88.56 183 MET A O 1
ATOM 1321 N N . PRO A 1 184 ? 8.040 -2.996 -2.494 1.00 84.44 184 PRO A N 1
ATOM 1322 C CA . PRO A 1 184 ? 7.987 -2.909 -3.944 1.00 84.44 184 PRO A CA 1
ATOM 1323 C C . PRO A 1 184 ? 9.046 -3.817 -4.555 1.00 84.44 184 PRO A C 1
ATOM 1325 O O . PRO A 1 184 ? 10.184 -3.873 -4.085 1.00 84.44 184 PRO A O 1
ATOM 1328 N N . VAL A 1 185 ? 8.669 -4.528 -5.611 1.00 79.75 185 VAL A N 1
ATOM 1329 C CA . VAL A 1 185 ? 9.578 -5.370 -6.388 1.00 79.75 185 VAL A CA 1
ATOM 1330 C C . VAL A 1 185 ? 9.425 -4.988 -7.851 1.00 79.75 185 VAL A C 1
ATOM 1332 O O . VAL A 1 185 ? 8.312 -4.799 -8.344 1.00 79.75 185 VAL A O 1
ATOM 1335 N N . MET A 1 186 ? 10.558 -4.885 -8.537 1.00 78.38 186 MET A N 1
ATOM 1336 C CA . MET A 1 186 ? 10.622 -4.717 -9.983 1.00 78.38 186 MET A CA 1
ATOM 1337 C C . MET A 1 186 ? 10.958 -6.056 -10.637 1.00 78.38 186 MET A C 1
ATOM 1339 O O . MET A 1 186 ? 11.843 -6.775 -10.170 1.00 78.38 186 MET A O 1
ATOM 1343 N N . ASN A 1 187 ? 10.295 -6.366 -11.747 1.00 81.62 187 ASN A N 1
ATOM 1344 C CA . ASN A 1 187 ? 10.583 -7.538 -12.569 1.00 81.62 187 ASN A CA 1
ATOM 1345 C C . ASN A 1 187 ? 10.725 -7.134 -14.049 1.00 81.62 187 ASN A C 1
ATOM 1347 O O . ASN A 1 187 ? 9.803 -7.369 -14.848 1.00 81.62 187 ASN A O 1
ATOM 1351 N N . PRO A 1 188 ? 11.855 -6.500 -14.424 1.00 79.81 188 PRO A N 1
ATOM 1352 C CA . PRO A 1 188 ? 12.047 -5.994 -15.772 1.00 79.81 188 PRO A CA 1
ATOM 1353 C C . PRO A 1 188 ? 12.068 -7.141 -16.780 1.00 79.81 188 PRO A C 1
ATOM 1355 O O . PRO A 1 188 ? 12.819 -8.109 -16.656 1.00 79.81 188 PRO A O 1
ATOM 1358 N N . GLN A 1 189 ? 11.233 -7.021 -17.806 1.00 80.62 189 GLN A N 1
ATOM 1359 C CA . GLN A 1 189 ? 11.148 -7.998 -18.882 1.00 80.62 189 GLN A CA 1
ATOM 1360 C C . GLN A 1 189 ? 12.283 -7.806 -19.889 1.00 80.62 189 GLN A C 1
ATOM 1362 O O . GLN A 1 189 ? 12.855 -6.720 -20.027 1.00 80.62 189 GLN A O 1
ATOM 1367 N N . ALA A 1 190 ? 12.585 -8.871 -20.632 1.00 82.00 190 ALA A N 1
ATOM 1368 C CA . ALA A 1 190 ? 13.548 -8.805 -21.720 1.00 82.00 190 ALA A CA 1
ATOM 1369 C C . ALA A 1 190 ? 13.147 -7.733 -22.745 1.00 82.00 190 ALA A C 1
ATOM 1371 O O . ALA A 1 190 ? 11.970 -7.547 -23.068 1.00 82.00 190 ALA A O 1
ATOM 1372 N N . VAL A 1 191 ? 14.151 -7.050 -23.287 1.00 81.94 191 VAL A N 1
ATOM 1373 C CA . VAL A 1 191 ? 13.964 -6.100 -24.378 1.00 81.94 191 VAL A CA 1
ATOM 1374 C C . VAL A 1 191 ? 13.460 -6.846 -25.613 1.00 81.94 191 VAL A C 1
ATOM 1376 O O . VAL A 1 191 ? 14.030 -7.850 -26.031 1.00 81.94 191 VAL A O 1
ATOM 1379 N N . THR A 1 192 ? 12.404 -6.331 -26.237 1.00 83.31 192 THR A N 1
ATOM 1380 C CA . THR A 1 192 ? 11.800 -6.917 -27.437 1.00 83.31 192 THR A CA 1
ATOM 1381 C C . THR A 1 192 ? 11.820 -5.935 -28.595 1.00 83.31 192 THR A C 1
ATOM 1383 O O . THR A 1 192 ? 11.515 -4.754 -28.448 1.00 83.31 192 THR A O 1
ATOM 1386 N N . ARG A 1 193 ? 12.181 -6.422 -29.783 1.00 83.81 193 ARG A N 1
ATOM 1387 C CA . ARG A 1 193 ? 12.204 -5.613 -31.002 1.00 83.81 193 ARG A CA 1
ATOM 1388 C C . ARG A 1 193 ? 10.822 -5.542 -31.635 1.00 83.81 193 ARG A C 1
ATOM 1390 O O . ARG A 1 193 ? 10.307 -6.553 -32.117 1.00 83.81 193 ARG A O 1
ATOM 1397 N N . VAL A 1 194 ? 10.253 -4.343 -31.696 1.00 84.31 194 VAL A N 1
ATOM 1398 C CA . VAL A 1 194 ? 8.917 -4.121 -32.263 1.00 84.31 194 VAL A CA 1
ATOM 1399 C C . VAL A 1 194 ? 8.955 -3.747 -33.736 1.00 84.31 194 VAL A C 1
ATOM 1401 O O . VAL A 1 194 ? 8.074 -4.164 -34.485 1.00 84.31 194 VAL A O 1
ATOM 1404 N N . LEU A 1 195 ? 9.973 -3.001 -34.178 1.00 83.12 195 LEU A N 1
ATOM 1405 C CA . LEU A 1 195 ? 10.071 -2.536 -35.562 1.00 83.12 195 LEU A CA 1
ATOM 1406 C C . LEU A 1 195 ? 11.510 -2.588 -36.088 1.00 83.12 195 LEU A C 1
ATOM 1408 O O . LEU A 1 195 ? 12.402 -2.095 -35.405 1.00 83.12 195 LEU A O 1
ATOM 1412 N N . PRO A 1 196 ? 11.713 -3.111 -37.311 1.00 81.50 196 PRO A N 1
ATOM 1413 C CA . PRO A 1 196 ? 10.924 -4.211 -37.873 1.00 81.50 196 PRO A CA 1
ATOM 1414 C C . PRO A 1 196 ? 10.833 -5.387 -36.880 1.00 81.50 196 PRO A C 1
ATOM 1416 O O . PRO A 1 196 ? 11.804 -5.710 -36.196 1.00 81.50 196 PRO A O 1
ATOM 1419 N N . SER A 1 197 ? 9.661 -6.022 -36.781 1.00 80.06 197 SER A N 1
ATOM 1420 C CA . SER A 1 197 ? 9.427 -7.089 -35.796 1.00 80.06 197 SER A CA 1
ATOM 1421 C C . SER A 1 197 ? 10.385 -8.264 -36.000 1.00 80.06 197 SER A C 1
ATOM 1423 O O . SER A 1 197 ? 10.526 -8.768 -37.118 1.00 80.06 197 SER A O 1
ATOM 1425 N N . SER A 1 198 ? 10.966 -8.765 -34.905 1.00 77.44 198 SER A N 1
ATOM 1426 C CA . SER A 1 198 ? 11.817 -9.966 -34.910 1.00 77.44 198 SER A CA 1
ATOM 1427 C C . SER A 1 198 ? 11.081 -11.243 -35.338 1.00 77.44 198 SER A C 1
ATOM 1429 O O . SER A 1 198 ? 11.711 -12.247 -35.674 1.00 77.44 198 SER A O 1
ATOM 1431 N N . SER A 1 199 ? 9.745 -11.239 -35.358 1.00 77.69 199 SER A N 1
ATOM 1432 C CA . SER A 1 199 ? 8.943 -12.344 -35.901 1.00 77.69 199 SER A CA 1
ATOM 1433 C C . SER A 1 199 ? 9.095 -12.477 -37.420 1.00 77.69 199 SER A C 1
ATOM 1435 O O . SER A 1 199 ? 9.196 -13.589 -37.930 1.00 77.69 199 SER A O 1
ATOM 1437 N N . THR A 1 200 ? 9.163 -11.341 -38.117 1.00 74.50 200 THR A N 1
ATOM 1438 C CA . THR A 1 200 ? 9.140 -11.249 -39.583 1.00 74.50 200 THR A CA 1
ATOM 1439 C C . THR A 1 200 ? 10.542 -11.043 -40.149 1.00 74.50 200 THR A C 1
ATOM 1441 O O . THR A 1 200 ? 10.901 -11.624 -41.168 1.00 74.50 200 THR A O 1
ATOM 1444 N N . TYR A 1 201 ? 11.366 -10.260 -39.457 1.00 75.31 201 TYR A N 1
ATOM 1445 C CA . TYR A 1 201 ? 12.742 -9.973 -39.838 1.00 75.31 201 TYR A CA 1
ATOM 1446 C C . TYR A 1 201 ? 13.652 -10.591 -38.788 1.00 75.31 201 TYR A C 1
ATOM 1448 O O . TYR A 1 201 ? 13.701 -10.109 -37.666 1.00 75.31 201 TYR A O 1
ATOM 1456 N N . LYS A 1 202 ? 14.339 -11.688 -39.115 1.00 75.25 202 LYS A N 1
ATOM 1457 C CA . LYS A 1 202 ? 15.239 -12.370 -38.164 1.00 75.25 202 LYS A CA 1
ATOM 1458 C C . LYS A 1 202 ? 16.628 -11.744 -38.117 1.00 75.25 202 LYS A C 1
ATOM 1460 O O . LYS A 1 202 ? 17.255 -11.718 -37.069 1.00 75.25 202 LYS A O 1
ATOM 1465 N N . ALA A 1 203 ? 17.094 -11.214 -39.242 1.00 73.50 203 ALA A N 1
ATOM 1466 C CA . ALA A 1 203 ? 18.383 -10.550 -39.312 1.00 73.50 203 ALA A CA 1
ATOM 1467 C C . ALA A 1 203 ? 18.326 -9.128 -38.732 1.00 73.50 203 ALA A C 1
ATOM 1469 O O . ALA A 1 203 ? 17.268 -8.493 -38.644 1.00 73.50 203 ALA A O 1
ATOM 1470 N N . ILE A 1 204 ? 19.499 -8.639 -38.348 1.00 74.75 204 ILE A N 1
ATOM 1471 C CA . ILE A 1 204 ? 19.755 -7.235 -38.061 1.00 74.75 204 ILE A CA 1
ATOM 1472 C C . ILE A 1 204 ? 20.654 -6.711 -39.182 1.00 74.75 204 ILE A C 1
ATOM 1474 O O . ILE A 1 204 ? 21.760 -7.210 -39.374 1.00 74.75 204 ILE A O 1
ATOM 1478 N N . TYR A 1 205 ? 20.165 -5.726 -39.923 1.00 74.81 205 TYR A N 1
ATOM 1479 C CA . TYR A 1 205 ? 20.890 -5.003 -40.963 1.00 74.81 205 TYR A CA 1
ATOM 1480 C C . TYR A 1 205 ? 21.432 -3.673 -40.454 1.00 74.81 205 TYR A C 1
ATOM 1482 O O . TYR A 1 205 ? 20.786 -3.002 -39.643 1.00 74.81 205 TYR A O 1
ATOM 1490 N N . ALA A 1 206 ? 22.593 -3.297 -40.980 1.00 78.88 206 ALA A N 1
ATOM 1491 C CA . ALA A 1 206 ? 23.185 -1.993 -40.754 1.00 78.88 206 ALA A CA 1
ATOM 1492 C C . ALA A 1 206 ? 22.412 -0.876 -41.477 1.00 78.88 206 ALA A C 1
ATOM 1494 O O . ALA A 1 206 ? 21.701 -1.117 -42.454 1.00 78.88 206 ALA A O 1
ATOM 1495 N N . ASN A 1 207 ? 22.571 0.351 -40.981 1.00 79.56 207 ASN A N 1
ATOM 1496 C CA . ASN A 1 207 ? 21.942 1.587 -41.450 1.00 79.56 207 ASN A CA 1
ATOM 1497 C C . ASN A 1 207 ? 20.408 1.519 -41.508 1.00 79.56 207 ASN A C 1
ATOM 1499 O O . ASN A 1 207 ? 19.769 2.198 -42.311 1.00 79.56 207 ASN A O 1
ATOM 1503 N N . GLN A 1 208 ? 19.820 0.692 -40.645 1.00 81.38 208 GLN A N 1
ATOM 1504 C CA . GLN A 1 208 ? 18.382 0.545 -40.494 1.00 81.38 208 GLN A CA 1
ATOM 1505 C C . GLN A 1 208 ? 17.977 0.888 -39.066 1.00 81.38 208 GLN A C 1
ATOM 1507 O O . GLN A 1 208 ? 18.609 0.431 -38.114 1.00 81.38 208 GLN A O 1
ATOM 1512 N N . ASP A 1 209 ? 16.902 1.662 -38.937 1.00 83.94 209 ASP A N 1
ATOM 1513 C CA . ASP A 1 209 ? 16.303 1.966 -37.646 1.00 83.94 209 ASP A CA 1
ATOM 1514 C C . ASP A 1 209 ? 15.584 0.756 -37.069 1.00 83.94 209 ASP A C 1
ATOM 1516 O O . ASP A 1 209 ? 14.749 0.126 -37.729 1.00 83.94 209 ASP A O 1
ATOM 1520 N N . TYR A 1 210 ? 15.835 0.524 -35.787 1.00 83.69 210 TYR A N 1
ATOM 1521 C CA . TYR A 1 210 ? 15.086 -0.421 -34.984 1.00 83.69 210 TYR A CA 1
ATOM 1522 C C . TYR A 1 210 ? 14.403 0.297 -33.836 1.00 83.69 210 TYR A C 1
ATOM 1524 O O . TYR A 1 210 ? 14.972 1.214 -33.249 1.00 83.69 210 TYR A O 1
ATOM 1532 N N . ALA A 1 211 ? 13.191 -0.138 -33.508 1.00 84.56 211 ALA A N 1
ATOM 1533 C CA . ALA A 1 211 ? 12.534 0.221 -32.267 1.00 84.56 211 ALA A CA 1
ATOM 1534 C C . ALA A 1 211 ? 12.414 -1.014 -31.381 1.00 84.56 211 ALA A C 1
ATOM 1536 O O . ALA A 1 211 ? 12.002 -2.090 -31.832 1.00 84.56 211 ALA A O 1
ATOM 1537 N N . TYR A 1 212 ? 12.748 -0.823 -30.117 1.00 84.31 212 TYR A N 1
ATOM 1538 C CA . TYR A 1 212 ? 12.662 -1.826 -29.076 1.00 84.31 212 TYR A CA 1
ATOM 1539 C C . TYR A 1 212 ? 11.758 -1.324 -27.963 1.00 84.31 212 TYR A C 1
ATOM 1541 O O . TYR A 1 212 ? 11.577 -0.117 -27.801 1.00 84.31 212 TYR A O 1
ATOM 1549 N N . GLN A 1 213 ? 11.206 -2.259 -27.205 1.00 85.19 213 GLN A N 1
ATOM 1550 C CA . GLN A 1 213 ? 10.414 -1.980 -26.025 1.00 85.19 213 GLN A CA 1
ATOM 1551 C C . GLN A 1 213 ? 10.801 -2.915 -24.880 1.00 85.19 213 GLN A C 1
ATOM 1553 O O . GLN A 1 213 ? 11.203 -4.056 -25.118 1.00 85.19 213 GLN A O 1
ATOM 1558 N N . PHE A 1 214 ? 10.615 -2.470 -23.645 1.00 81.88 214 PHE A N 1
ATOM 1559 C CA . PHE A 1 214 ? 10.667 -3.334 -22.466 1.00 81.88 214 PHE A CA 1
ATOM 1560 C C . PHE A 1 214 ? 9.670 -2.850 -21.413 1.00 81.88 214 PHE A C 1
ATOM 1562 O O . PHE A 1 214 ? 9.280 -1.681 -21.412 1.00 81.88 214 PHE A O 1
ATOM 1569 N N . SER A 1 215 ? 9.276 -3.752 -20.520 1.00 84.19 215 SER A N 1
ATOM 1570 C CA . SER A 1 215 ? 8.399 -3.445 -19.391 1.00 84.19 215 SER A CA 1
ATOM 1571 C C . SER A 1 215 ? 9.192 -3.536 -18.092 1.00 84.19 215 SER A C 1
ATOM 1573 O O . SER A 1 215 ? 9.949 -4.486 -17.914 1.00 84.19 215 SER A O 1
ATOM 1575 N N . VAL A 1 216 ? 9.012 -2.570 -17.192 1.00 83.06 216 VAL A N 1
ATOM 1576 C CA . VAL A 1 216 ? 9.660 -2.543 -15.868 1.00 83.06 216 VAL A CA 1
ATOM 1577 C C . VAL A 1 216 ? 9.051 -3.589 -14.932 1.00 83.06 216 VAL A C 1
ATOM 1579 O O . VAL A 1 216 ? 9.784 -4.248 -14.203 1.00 83.06 216 VAL A O 1
ATOM 1582 N N . GLY A 1 217 ? 7.726 -3.770 -14.974 1.00 82.44 217 GLY A N 1
ATOM 1583 C CA . GLY A 1 217 ? 7.028 -4.735 -14.125 1.00 82.44 217 GLY A CA 1
ATOM 1584 C C . GLY A 1 217 ? 7.144 -4.381 -12.643 1.00 82.44 217 GLY A C 1
ATOM 1585 O O . GLY A 1 217 ? 7.553 -5.230 -11.857 1.00 82.44 217 GLY A O 1
ATOM 1586 N N . GLU A 1 218 ? 6.849 -3.132 -12.274 1.00 83.25 218 GLU A N 1
ATOM 1587 C CA . GLU A 1 218 ? 6.961 -2.639 -10.896 1.00 83.25 218 GLU A CA 1
ATOM 1588 C C . GLU A 1 218 ? 5.599 -2.593 -10.192 1.00 83.25 218 GLU A C 1
ATOM 1590 O O . GLU A 1 218 ? 4.650 -1.977 -10.681 1.00 83.25 218 GLU A O 1
ATOM 1595 N N . GLY A 1 219 ? 5.500 -3.236 -9.030 1.00 85.75 219 GLY A N 1
ATOM 1596 C CA . GLY A 1 219 ? 4.358 -3.075 -8.127 1.00 85.75 219 GLY A CA 1
ATOM 1597 C C . GLY A 1 219 ? 4.582 -1.962 -7.104 1.00 85.75 219 GLY A C 1
ATOM 1598 O O . GLY A 1 219 ? 5.717 -1.609 -6.802 1.00 85.75 219 GLY A O 1
ATOM 1599 N N . ASP A 1 220 ? 3.505 -1.451 -6.516 1.00 85.12 220 ASP A N 1
ATOM 1600 C CA . ASP A 1 220 ? 3.536 -0.491 -5.404 1.00 85.12 220 ASP A CA 1
ATOM 1601 C C . ASP A 1 220 ? 4.007 -1.115 -4.074 1.00 85.12 220 ASP A C 1
ATOM 1603 O O . ASP A 1 220 ? 4.189 -0.423 -3.071 1.00 85.12 220 ASP A O 1
ATOM 1607 N N . GLY A 1 221 ? 4.225 -2.432 -4.070 1.00 85.94 221 GLY A N 1
ATOM 1608 C CA . GLY A 1 221 ? 4.676 -3.181 -2.913 1.00 85.94 221 GLY A CA 1
ATOM 1609 C C . GLY A 1 221 ? 3.577 -3.520 -1.921 1.00 85.94 221 GLY A C 1
ATOM 1610 O O . GLY A 1 221 ? 3.908 -3.812 -0.784 1.00 85.94 221 GLY A O 1
ATOM 1611 N N . ILE A 1 222 ? 2.298 -3.489 -2.297 1.00 88.00 222 ILE A N 1
ATOM 1612 C CA . ILE A 1 222 ? 1.187 -3.850 -1.413 1.00 88.00 222 ILE A CA 1
ATOM 1613 C C . ILE A 1 222 ? 0.691 -5.274 -1.702 1.00 88.00 222 ILE A C 1
ATOM 1615 O O . ILE A 1 222 ? 0.377 -5.648 -2.832 1.00 88.00 222 ILE A O 1
ATOM 1619 N N . GLY A 1 223 ? 0.577 -6.078 -0.639 1.00 77.12 223 GLY A N 1
ATOM 1620 C CA . GLY A 1 223 ? -0.099 -7.382 -0.660 1.00 77.12 223 GLY A CA 1
ATOM 1621 C C . GLY A 1 223 ? 0.722 -8.557 -1.200 1.00 77.12 223 GLY A C 1
ATOM 1622 O O . GLY A 1 223 ? 0.161 -9.628 -1.409 1.00 77.12 223 GLY A O 1
ATOM 1623 N N . GLY A 1 224 ? 2.028 -8.389 -1.439 1.00 67.38 224 GLY A N 1
ATOM 1624 C CA . GLY A 1 224 ? 2.931 -9.501 -1.777 1.00 67.38 224 GLY A CA 1
ATOM 1625 C C . GLY A 1 224 ? 2.751 -10.128 -3.165 1.00 67.38 224 GLY A C 1
ATOM 1626 O O . GLY A 1 224 ? 3.525 -11.015 -3.517 1.00 67.38 224 GLY A O 1
ATOM 1627 N N . SER A 1 225 ? 1.773 -9.684 -3.960 1.00 67.75 225 SER A N 1
ATOM 1628 C CA . SER A 1 225 ? 1.536 -10.194 -5.314 1.00 67.75 225 SER A CA 1
ATOM 1629 C C . SER A 1 225 ? 2.277 -9.369 -6.371 1.00 67.75 225 SER A C 1
ATOM 1631 O O . SER A 1 225 ? 2.400 -8.152 -6.252 1.00 67.75 225 SER A O 1
ATOM 1633 N N . ALA A 1 226 ? 2.726 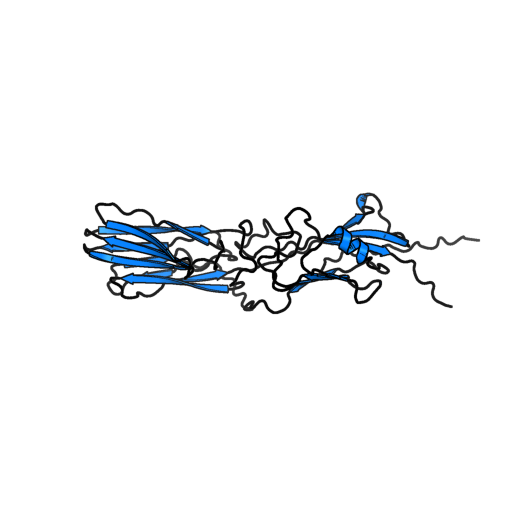-10.042 -7.435 1.00 68.25 226 ALA A N 1
ATOM 1634 C CA . ALA A 1 226 ? 3.192 -9.400 -8.666 1.00 68.25 226 ALA A CA 1
ATOM 1635 C C . ALA A 1 226 ? 2.030 -8.973 -9.589 1.00 68.25 226 ALA A C 1
ATOM 1637 O O . ALA A 1 226 ? 2.260 -8.356 -10.632 1.00 68.25 226 ALA A O 1
ATOM 1638 N N . ASP A 1 227 ? 0.787 -9.306 -9.230 1.00 74.19 227 ASP A N 1
ATOM 1639 C CA . ASP A 1 227 ? -0.396 -8.886 -9.973 1.00 74.19 227 ASP A CA 1
ATOM 1640 C C . ASP A 1 227 ? -0.502 -7.357 -10.013 1.00 74.19 227 ASP A C 1
ATOM 1642 O O . ASP A 1 227 ? -0.117 -6.648 -9.079 1.00 74.19 227 ASP A O 1
ATOM 1646 N N . TYR A 1 228 ? -1.044 -6.846 -11.120 1.00 75.94 228 TYR A N 1
ATOM 1647 C CA . TYR A 1 228 ? -1.247 -5.411 -11.361 1.00 75.94 228 TYR A CA 1
ATOM 1648 C C . TYR A 1 228 ? 0.041 -4.571 -11.385 1.00 75.94 228 TYR A C 1
ATOM 1650 O O . TYR A 1 228 ? -0.016 -3.345 -11.328 1.00 75.94 228 TYR A O 1
ATOM 1658 N N . ALA A 1 229 ? 1.213 -5.208 -11.502 1.00 80.69 229 ALA A N 1
ATOM 1659 C CA . ALA A 1 229 ? 2.472 -4.502 -11.713 1.00 80.69 229 ALA A CA 1
ATOM 1660 C C . ALA A 1 229 ? 2.425 -3.661 -12.998 1.00 80.69 229 ALA A C 1
ATOM 1662 O O . ALA A 1 229 ? 1.889 -4.080 -14.030 1.00 80.69 229 ALA A O 1
ATOM 1663 N N . THR A 1 230 ? 3.013 -2.468 -12.953 1.00 77.50 230 THR A N 1
ATOM 1664 C CA . THR A 1 230 ? 3.011 -1.550 -14.088 1.00 77.50 230 THR A CA 1
ATOM 1665 C C . THR A 1 230 ? 4.165 -1.855 -15.036 1.00 77.50 230 THR A C 1
ATOM 1667 O O . THR A 1 230 ? 5.288 -2.147 -14.630 1.00 77.50 230 THR A O 1
ATOM 1670 N N . GLY A 1 231 ? 3.923 -1.733 -16.343 1.00 77.56 231 GLY A N 1
ATOM 1671 C CA . GLY A 1 231 ? 4.980 -1.846 -17.356 1.00 77.56 231 GLY A CA 1
ATOM 1672 C C . GLY A 1 231 ? 5.985 -0.683 -17.351 1.00 77.56 231 GLY A C 1
ATOM 1673 O O . GLY A 1 231 ? 7.000 -0.745 -18.039 1.00 77.56 231 GLY A O 1
ATOM 1674 N N . GLN A 1 232 ? 5.718 0.359 -16.568 1.00 79.12 232 GLN A N 1
ATOM 1675 C CA . GLN A 1 232 ? 6.572 1.525 -16.343 1.00 79.12 232 GLN A CA 1
ATOM 1676 C C . GLN A 1 232 ? 6.979 1.599 -14.867 1.00 79.12 232 GLN A C 1
ATOM 1678 O O . GLN A 1 232 ? 6.491 0.810 -14.058 1.00 79.12 232 GLN A O 1
ATOM 1683 N N . VAL A 1 233 ? 7.849 2.556 -14.532 1.00 81.69 233 VAL A N 1
ATOM 1684 C CA . VAL A 1 233 ? 8.169 2.884 -13.137 1.00 81.69 233 VAL A CA 1
ATOM 1685 C C . VAL A 1 233 ? 6.891 3.329 -12.422 1.00 81.69 233 VAL A C 1
ATOM 1687 O O . VAL A 1 233 ? 6.194 4.231 -12.891 1.00 81.69 233 VAL A O 1
ATOM 1690 N N . ASN A 1 234 ? 6.572 2.690 -11.304 1.00 82.00 234 ASN A N 1
ATOM 1691 C CA . ASN A 1 234 ? 5.348 2.925 -10.559 1.00 82.00 234 ASN A CA 1
ATOM 1692 C C . ASN A 1 234 ? 5.471 4.219 -9.741 1.00 82.00 234 ASN A C 1
ATOM 1694 O O . ASN A 1 234 ? 6.322 4.356 -8.860 1.00 82.00 234 ASN A O 1
ATOM 1698 N N . SER A 1 235 ? 4.601 5.194 -10.020 1.00 81.06 235 SER A N 1
ATOM 1699 C CA . SER A 1 235 ? 4.668 6.517 -9.393 1.00 81.06 235 SER A CA 1
ATOM 1700 C C . SER A 1 235 ? 4.525 6.466 -7.871 1.00 81.06 235 SER A C 1
ATOM 1702 O O . SER A 1 235 ? 5.140 7.280 -7.180 1.00 81.06 235 SER A O 1
ATOM 1704 N N . ALA A 1 236 ? 3.766 5.502 -7.340 1.00 82.62 236 ALA A N 1
ATOM 1705 C CA . ALA A 1 236 ? 3.545 5.338 -5.908 1.00 82.62 236 ALA A CA 1
ATOM 1706 C C . ALA A 1 236 ? 4.846 5.047 -5.144 1.00 82.62 236 ALA A C 1
ATOM 1708 O O . ALA A 1 236 ? 4.975 5.421 -3.980 1.00 82.62 236 ALA A O 1
ATOM 1709 N N . VAL A 1 237 ? 5.830 4.438 -5.805 1.00 82.88 237 VAL A N 1
ATOM 1710 C CA . VAL A 1 237 ? 7.093 3.987 -5.200 1.00 82.88 237 VAL A CA 1
ATOM 1711 C C . VAL A 1 237 ? 8.324 4.580 -5.888 1.00 82.88 237 VAL A C 1
ATOM 1713 O O . VAL A 1 237 ? 9.452 4.175 -5.626 1.00 82.88 237 VAL A O 1
ATOM 1716 N N . ASN A 1 238 ? 8.134 5.602 -6.726 1.00 82.94 238 ASN A N 1
ATOM 1717 C CA . ASN A 1 238 ? 9.226 6.242 -7.445 1.00 82.94 238 ASN A CA 1
ATOM 1718 C C . ASN A 1 238 ? 9.898 7.360 -6.627 1.00 82.94 238 ASN A C 1
ATOM 1720 O O . ASN A 1 238 ? 9.449 8.516 -6.593 1.00 82.94 238 ASN A O 1
ATOM 1724 N N . TYR A 1 239 ? 11.051 7.024 -6.051 1.00 79.88 239 TYR A N 1
ATOM 1725 C CA . TYR A 1 239 ? 11.960 7.944 -5.357 1.00 79.88 239 TYR A CA 1
ATOM 1726 C C . TYR A 1 239 ? 13.114 8.424 -6.247 1.00 79.88 239 TYR A C 1
ATOM 1728 O O . TYR A 1 239 ? 14.128 8.921 -5.756 1.00 79.88 239 TYR A O 1
ATOM 1736 N N . GLY A 1 240 ? 12.927 8.370 -7.564 1.00 80.38 240 GLY A N 1
ATOM 1737 C CA . GLY A 1 240 ? 13.965 8.620 -8.550 1.00 80.38 240 GLY A CA 1
ATOM 1738 C C . GLY A 1 240 ? 14.577 7.296 -8.983 1.00 80.38 240 GLY A C 1
ATOM 1739 O O . GLY A 1 240 ? 15.156 6.574 -8.173 1.00 80.38 240 GLY A O 1
ATOM 1740 N N . THR A 1 241 ? 14.444 6.982 -10.266 1.00 83.81 241 THR A N 1
ATOM 1741 C CA . THR A 1 241 ? 14.798 5.668 -10.806 1.00 83.81 241 THR A CA 1
ATOM 1742 C C . THR A 1 241 ? 15.712 5.826 -12.007 1.00 83.81 241 THR A C 1
ATOM 1744 O O . THR A 1 241 ? 15.456 6.653 -12.884 1.00 83.81 241 THR A O 1
ATOM 1747 N N . THR A 1 242 ? 16.774 5.023 -12.058 1.00 86.44 242 THR A N 1
ATOM 1748 C CA . THR A 1 242 ? 17.639 4.909 -13.235 1.00 86.44 242 THR A CA 1
ATOM 1749 C C . THR A 1 242 ? 17.515 3.510 -13.819 1.00 86.44 242 THR A C 1
ATOM 1751 O O . THR A 1 242 ? 17.704 2.522 -13.117 1.00 86.44 242 THR A O 1
ATOM 1754 N N . ILE A 1 243 ? 17.219 3.413 -15.113 1.00 86.00 243 ILE A N 1
ATOM 1755 C CA . ILE A 1 243 ? 17.171 2.143 -15.843 1.00 86.00 243 ILE A CA 1
ATOM 1756 C C . ILE A 1 243 ? 18.289 2.140 -16.879 1.00 86.00 243 ILE A C 1
ATOM 1758 O O . ILE A 1 243 ? 18.439 3.098 -17.640 1.00 86.00 243 ILE A O 1
ATOM 1762 N N . ARG A 1 244 ? 19.057 1.052 -16.924 1.00 88.25 244 ARG A N 1
ATOM 1763 C CA . ARG A 1 244 ? 20.102 0.808 -17.919 1.00 88.25 244 ARG A CA 1
ATOM 1764 C C . ARG A 1 244 ? 19.645 -0.296 -18.852 1.00 88.25 244 ARG A C 1
ATOM 1766 O O . ARG A 1 244 ? 19.350 -1.410 -18.421 1.00 88.25 244 ARG A O 1
ATOM 1773 N N . VAL A 1 245 ? 19.576 0.021 -20.138 1.00 86.12 245 VAL A N 1
ATOM 1774 C CA . VAL A 1 245 ? 19.142 -0.927 -21.159 1.00 86.12 245 VAL A CA 1
ATOM 1775 C C . VAL A 1 245 ? 20.324 -1.280 -22.057 1.00 86.12 245 VAL A C 1
ATOM 1777 O O . VAL A 1 245 ? 20.784 -0.414 -22.810 1.00 86.12 245 VAL A O 1
ATOM 1780 N N . PRO A 1 246 ? 20.811 -2.532 -22.010 1.00 84.06 246 PRO A N 1
ATOM 1781 C CA . PRO A 1 246 ? 21.888 -2.973 -22.879 1.00 84.06 246 PRO A CA 1
ATOM 1782 C C . PRO A 1 246 ? 21.385 -3.078 -24.316 1.00 84.06 246 PRO A C 1
ATOM 1784 O O . PRO A 1 246 ? 20.348 -3.688 -24.601 1.00 84.06 246 PRO A O 1
ATOM 1787 N N . VAL A 1 247 ? 22.146 -2.510 -25.244 1.00 81.69 247 VAL A N 1
ATOM 1788 C CA . VAL A 1 247 ? 21.819 -2.492 -26.674 1.00 81.69 247 VAL A CA 1
ATOM 1789 C C . VAL A 1 247 ? 22.815 -3.317 -27.486 1.00 81.69 247 VAL A C 1
ATOM 1791 O O . VAL A 1 247 ? 23.954 -3.517 -27.060 1.00 81.69 247 VAL A O 1
ATOM 1794 N N . PRO A 1 248 ? 22.422 -3.799 -28.679 1.00 76.44 248 PRO A N 1
ATOM 1795 C CA . PRO A 1 248 ? 23.356 -4.438 -29.593 1.00 76.44 248 PRO A CA 1
ATOM 1796 C C . PRO A 1 248 ? 24.545 -3.533 -29.930 1.00 76.44 248 PRO A C 1
ATOM 1798 O O . PRO A 1 248 ? 24.442 -2.304 -29.978 1.00 76.44 248 PRO A O 1
ATOM 1801 N N . ARG A 1 249 ? 25.678 -4.158 -30.250 1.00 81.25 249 ARG A N 1
ATOM 1802 C CA . ARG A 1 249 ? 26.853 -3.442 -30.749 1.00 81.25 249 ARG A CA 1
ATOM 1803 C C . ARG A 1 249 ? 26.488 -2.614 -31.988 1.00 81.25 249 ARG A C 1
ATOM 1805 O O . ARG A 1 249 ? 25.730 -3.070 -32.840 1.00 81.25 249 ARG A O 1
ATOM 1812 N N . TYR A 1 250 ? 27.065 -1.419 -32.082 1.00 84.94 250 TYR A N 1
ATOM 1813 C CA . TYR A 1 250 ? 26.833 -0.416 -33.127 1.00 84.94 250 TYR A CA 1
ATOM 1814 C C . TYR A 1 250 ? 25.447 0.237 -33.120 1.00 84.94 250 TYR A C 1
ATOM 1816 O O . TYR A 1 250 ? 25.158 1.031 -34.013 1.00 84.94 250 TYR A O 1
ATOM 1824 N N . PHE A 1 251 ? 24.601 -0.044 -32.126 1.00 86.81 251 PHE A N 1
ATOM 1825 C CA . PHE A 1 251 ? 23.364 0.703 -31.934 1.00 86.81 251 PHE A CA 1
ATOM 1826 C C . PHE A 1 251 ? 23.655 2.119 -31.426 1.00 86.81 251 PHE A C 1
ATOM 1828 O O . PHE A 1 251 ? 24.357 2.289 -30.423 1.00 86.81 251 PHE A O 1
ATOM 1835 N N . THR A 1 252 ? 23.056 3.114 -32.073 1.00 90.75 252 THR A N 1
ATOM 1836 C CA . THR A 1 252 ? 23.075 4.513 -31.630 1.00 90.75 252 THR A CA 1
ATOM 1837 C C . THR A 1 252 ? 21.649 4.979 -31.391 1.00 90.75 252 THR A C 1
ATOM 1839 O O . THR A 1 252 ? 20.817 4.843 -32.279 1.00 90.75 252 THR A O 1
ATOM 1842 N N . LEU A 1 253 ? 21.358 5.544 -30.224 1.00 92.06 253 LEU A N 1
ATOM 1843 C CA . LEU A 1 253 ? 20.040 6.071 -29.886 1.00 92.06 253 LEU A CA 1
ATOM 1844 C C . LEU A 1 253 ? 19.713 7.325 -30.713 1.00 92.06 253 LEU A C 1
ATOM 1846 O O . LEU A 1 253 ? 20.488 8.277 -30.759 1.00 92.06 253 LEU A O 1
ATOM 1850 N N . ASP A 1 254 ? 18.526 7.351 -31.312 1.00 91.38 254 ASP A N 1
ATOM 1851 C CA . ASP A 1 254 ? 17.889 8.572 -31.801 1.00 91.38 254 ASP A CA 1
ATOM 1852 C C . ASP A 1 254 ? 17.038 9.154 -30.664 1.00 91.38 254 ASP A C 1
ATOM 1854 O O . ASP A 1 254 ? 15.884 8.760 -30.455 1.00 91.38 254 ASP A O 1
ATOM 1858 N N . GLU A 1 255 ? 17.636 10.053 -29.881 1.00 89.12 255 GLU A N 1
ATOM 1859 C CA . GLU A 1 255 ? 17.011 10.644 -28.690 1.00 89.12 255 GLU A CA 1
ATOM 1860 C C . GLU A 1 255 ? 15.745 11.436 -29.037 1.00 89.12 255 GLU A C 1
ATOM 1862 O O . GLU A 1 255 ? 14.733 11.315 -28.348 1.00 89.12 255 GLU A O 1
ATOM 1867 N N . SER A 1 256 ? 15.754 12.189 -30.142 1.00 86.81 256 SER A N 1
ATOM 1868 C CA . SER A 1 256 ? 14.612 13.011 -30.554 1.00 86.81 256 SER A CA 1
ATOM 1869 C C . SER A 1 256 ? 13.427 12.148 -30.982 1.00 86.81 256 SER A C 1
ATOM 1871 O O . SER A 1 256 ? 12.308 12.338 -30.496 1.00 86.81 256 SER A O 1
ATOM 1873 N N . ALA A 1 257 ? 13.662 11.147 -31.839 1.00 84.44 257 ALA A N 1
ATOM 1874 C CA . ALA A 1 257 ? 12.600 10.243 -32.263 1.00 84.44 257 ALA A CA 1
ATOM 1875 C C . ALA A 1 257 ? 12.110 9.349 -31.117 1.00 84.44 257 ALA A C 1
ATOM 1877 O O . ALA A 1 257 ? 10.932 8.981 -31.086 1.00 84.44 257 ALA A O 1
ATOM 1878 N N . THR A 1 258 ? 12.991 9.002 -30.178 1.00 85.19 258 THR A N 1
ATOM 1879 C CA . THR A 1 258 ? 12.634 8.256 -28.968 1.00 85.19 258 THR A CA 1
ATOM 1880 C C . THR A 1 258 ? 11.755 9.098 -28.042 1.00 85.19 258 THR A C 1
ATOM 1882 O O . THR A 1 258 ? 10.675 8.645 -27.654 1.00 85.19 258 THR A O 1
ATOM 1885 N N . ALA A 1 259 ? 12.143 10.341 -27.748 1.00 82.19 259 ALA A N 1
ATOM 1886 C CA . ALA A 1 259 ? 11.360 11.258 -26.922 1.00 82.19 259 ALA A CA 1
ATOM 1887 C C . ALA A 1 259 ? 9.971 11.522 -27.525 1.00 82.19 259 ALA A C 1
ATOM 1889 O O . ALA A 1 259 ? 8.961 11.390 -26.834 1.00 82.19 259 ALA A O 1
ATOM 1890 N N . ALA A 1 260 ? 9.899 11.784 -28.835 1.00 81.12 260 ALA A N 1
ATOM 1891 C CA . ALA A 1 260 ? 8.637 12.021 -29.538 1.00 81.12 260 ALA A CA 1
ATOM 1892 C C . ALA A 1 260 ? 7.668 10.825 -29.472 1.00 81.12 260 ALA A C 1
ATOM 1894 O O . ALA A 1 260 ? 6.452 11.011 -29.471 1.00 81.12 260 ALA A O 1
ATOM 1895 N N . ARG A 1 261 ? 8.183 9.589 -29.420 1.00 78.44 261 ARG A N 1
ATOM 1896 C CA . ARG A 1 261 ? 7.346 8.380 -29.347 1.00 78.44 261 ARG A CA 1
ATOM 1897 C C . ARG A 1 261 ? 6.821 8.081 -27.950 1.00 78.44 261 ARG A C 1
ATOM 1899 O O . ARG A 1 261 ? 5.714 7.549 -27.840 1.00 78.44 261 ARG A O 1
ATOM 1906 N N . ASN A 1 262 ? 7.601 8.391 -26.919 1.00 76.50 262 ASN A N 1
ATOM 1907 C CA . ASN A 1 262 ? 7.188 8.163 -25.537 1.00 76.50 262 ASN A CA 1
ATOM 1908 C C . ASN A 1 262 ? 6.319 9.307 -24.999 1.00 76.50 262 ASN A C 1
ATOM 1910 O O . ASN A 1 262 ? 5.394 9.042 -24.240 1.00 76.50 262 ASN A O 1
ATOM 1914 N N . GLY A 1 263 ? 6.557 10.551 -25.430 1.00 73.38 263 GLY A N 1
ATOM 1915 C CA . GLY A 1 263 ? 5.705 11.692 -25.083 1.00 73.38 263 GLY A CA 1
ATOM 1916 C C . GLY A 1 263 ? 5.687 12.030 -23.589 1.00 73.38 263 GLY A C 1
ATOM 1917 O O . GLY A 1 263 ? 4.667 12.504 -23.095 1.00 73.38 263 GLY A O 1
ATOM 1918 N N . PHE A 1 264 ? 6.780 11.762 -22.868 1.00 73.56 264 PHE A N 1
ATOM 1919 C CA . PHE A 1 264 ? 6.883 12.067 -21.441 1.00 73.56 264 PHE A CA 1
ATOM 1920 C C . PHE A 1 264 ? 6.735 13.571 -21.177 1.00 73.56 264 PHE A C 1
ATOM 1922 O O . PHE A 1 264 ? 7.298 14.399 -21.894 1.00 73.56 264 PHE A O 1
ATOM 1929 N N . SER A 1 265 ? 5.999 13.916 -20.122 1.00 73.56 265 SER A N 1
ATOM 1930 C CA . SER A 1 265 ? 5.772 15.300 -19.678 1.00 73.56 265 SER A CA 1
ATOM 1931 C C . SER A 1 265 ? 6.365 15.590 -18.296 1.00 73.56 265 SER A C 1
ATOM 1933 O O . SER A 1 265 ? 6.104 16.641 -17.717 1.00 73.56 265 SER A O 1
ATOM 1935 N N . ASP A 1 266 ? 7.100 14.638 -17.732 1.00 72.12 266 ASP A N 1
ATOM 1936 C CA . ASP A 1 266 ? 7.470 14.560 -16.321 1.00 72.12 266 ASP A CA 1
ATOM 1937 C C . ASP A 1 266 ? 8.984 14.649 -16.098 1.00 72.12 266 ASP A C 1
ATOM 1939 O O . ASP A 1 266 ? 9.475 14.093 -15.131 1.00 72.12 266 ASP A O 1
ATOM 1943 N N . GLU A 1 267 ? 9.718 15.345 -16.974 1.00 82.38 267 GLU A N 1
ATOM 1944 C CA . GLU A 1 267 ? 11.191 15.474 -16.945 1.00 82.38 267 GLU A CA 1
ATOM 1945 C C . GLU A 1 267 ? 11.957 14.143 -17.111 1.00 82.38 267 GLU A C 1
ATOM 1947 O O . GLU A 1 267 ? 13.185 14.123 -17.010 1.00 82.38 267 GLU A O 1
ATOM 1952 N N . THR A 1 268 ? 11.273 13.037 -17.431 1.00 84.00 268 THR A N 1
ATOM 1953 C CA . THR A 1 268 ? 11.931 11.776 -17.795 1.00 84.00 268 THR A CA 1
ATOM 1954 C C . THR A 1 268 ? 12.849 11.970 -19.000 1.00 84.00 268 THR A C 1
ATOM 1956 O O . THR A 1 268 ? 12.455 12.531 -20.026 1.00 84.00 268 THR A O 1
ATOM 1959 N N . THR A 1 269 ? 14.074 11.455 -18.899 1.00 86.88 269 THR A N 1
ATOM 1960 C CA . THR A 1 269 ? 15.070 11.503 -19.979 1.00 86.88 269 THR A CA 1
ATOM 1961 C C . THR A 1 269 ? 15.437 10.101 -20.447 1.00 86.88 269 THR A C 1
ATOM 1963 O O . THR A 1 269 ? 15.476 9.164 -19.651 1.00 86.88 269 THR A O 1
ATOM 1966 N N . ILE A 1 270 ? 15.707 9.956 -21.747 1.00 89.19 270 ILE A N 1
ATOM 1967 C CA . ILE A 1 270 ? 16.274 8.746 -22.352 1.00 89.19 270 ILE A CA 1
ATOM 1968 C C . ILE A 1 270 ? 17.481 9.184 -23.171 1.00 89.19 270 ILE A C 1
ATOM 1970 O O . ILE A 1 270 ? 17.322 9.916 -24.145 1.00 89.19 270 ILE A O 1
ATOM 1974 N N . THR A 1 271 ? 18.669 8.746 -22.768 1.00 92.12 271 THR A N 1
ATOM 1975 C CA . THR A 1 271 ? 19.939 9.156 -23.382 1.00 92.12 271 THR A CA 1
ATOM 1976 C C . THR A 1 271 ? 20.861 7.965 -23.599 1.00 92.12 271 THR A C 1
ATOM 1978 O O . THR A 1 271 ? 20.647 6.890 -23.039 1.00 92.12 271 THR A O 1
ATOM 1981 N N . GLN A 1 272 ? 21.908 8.144 -24.403 1.00 93.75 272 GLN A N 1
ATOM 1982 C CA . GLN A 1 272 ? 22.977 7.153 -24.558 1.00 93.75 272 GLN A CA 1
ATOM 1983 C C . GLN A 1 272 ? 24.338 7.804 -24.254 1.00 93.75 272 GLN A C 1
ATOM 1985 O O . GLN A 1 272 ? 25.101 8.124 -25.167 1.00 93.75 272 GLN A O 1
ATOM 1990 N N . PRO A 1 273 ? 24.657 8.046 -22.969 1.00 91.81 273 PRO A N 1
ATOM 1991 C CA . PRO A 1 273 ? 25.759 8.928 -22.577 1.00 91.81 273 PRO A CA 1
ATOM 1992 C C . PRO A 1 273 ? 27.149 8.410 -22.973 1.00 91.81 273 PRO A C 1
ATOM 1994 O O . PRO A 1 273 ? 28.070 9.204 -23.141 1.00 91.81 273 PRO A O 1
ATOM 1997 N N . GLY A 1 274 ? 27.317 7.094 -23.140 1.00 89.31 274 GLY A N 1
ATOM 1998 C CA . GLY A 1 274 ? 28.561 6.491 -23.630 1.00 89.31 274 GLY A CA 1
ATOM 1999 C C . GLY A 1 274 ? 28.678 6.450 -25.158 1.00 89.31 274 GLY A C 1
ATOM 2000 O O . GLY A 1 274 ? 29.679 5.951 -25.673 1.00 89.31 274 GLY A O 1
ATOM 2001 N N . GLY A 1 275 ? 27.687 6.971 -25.886 1.00 88.69 275 GLY A N 1
ATOM 2002 C CA . GLY A 1 275 ? 27.620 6.925 -27.342 1.00 88.69 275 GLY A CA 1
ATOM 2003 C C . GLY A 1 275 ? 27.302 5.531 -27.890 1.00 88.69 275 GLY A C 1
ATOM 2004 O O . GLY A 1 275 ? 26.784 4.659 -27.196 1.00 88.69 275 GLY A O 1
ATOM 2005 N N . ALA A 1 276 ? 27.599 5.317 -29.172 1.00 87.81 276 ALA A N 1
ATOM 2006 C CA . ALA A 1 276 ? 27.237 4.092 -29.879 1.00 87.81 276 ALA A CA 1
ATOM 2007 C C . ALA A 1 276 ? 27.697 2.819 -29.143 1.00 87.81 276 ALA A C 1
ATOM 2009 O O . ALA A 1 276 ? 28.848 2.702 -28.725 1.00 87.81 276 ALA A O 1
ATOM 2010 N N . SER A 1 277 ? 26.832 1.805 -29.095 1.00 85.81 277 SER A N 1
ATOM 2011 C CA . SER A 1 277 ? 27.029 0.526 -28.386 1.00 85.81 277 SER A CA 1
ATOM 2012 C C . SER A 1 277 ? 27.046 0.591 -26.856 1.00 85.81 277 SER A C 1
ATOM 2014 O O . SER A 1 277 ? 27.149 -0.470 -26.243 1.00 85.81 277 SER A O 1
ATOM 2016 N N . SER A 1 278 ? 26.975 1.770 -26.226 1.00 90.25 278 SER A N 1
ATOM 2017 C CA . SER A 1 278 ? 26.809 1.849 -24.771 1.00 90.25 278 SER A CA 1
ATOM 2018 C C . SER A 1 278 ? 25.352 1.643 -24.384 1.00 90.25 278 SER A C 1
ATOM 2020 O O . SER A 1 278 ? 24.456 1.874 -25.198 1.00 90.25 278 SER A O 1
ATOM 2022 N N . ASP A 1 279 ? 25.109 1.312 -23.121 1.00 90.06 279 ASP A N 1
ATOM 2023 C CA . ASP A 1 279 ? 23.756 1.247 -22.577 1.00 90.06 279 ASP A CA 1
ATOM 2024 C C . ASP A 1 279 ? 22.985 2.545 -22.826 1.00 90.06 279 ASP A C 1
ATOM 2026 O O . ASP A 1 279 ? 23.535 3.654 -22.762 1.00 90.06 279 ASP A O 1
ATOM 2030 N N . ILE A 1 280 ? 21.688 2.387 -23.068 1.00 90.25 280 ILE A N 1
ATOM 2031 C CA . ILE A 1 280 ? 20.730 3.478 -22.940 1.00 90.25 280 ILE A CA 1
ATOM 2032 C C . ILE A 1 280 ? 20.481 3.693 -21.450 1.00 90.25 280 ILE A C 1
ATOM 2034 O O . ILE A 1 280 ? 20.270 2.735 -20.705 1.00 90.25 280 ILE A O 1
ATOM 2038 N N . VAL A 1 281 ? 20.473 4.951 -21.027 1.00 90.00 281 VAL A N 1
ATOM 2039 C CA . VAL A 1 281 ? 20.161 5.365 -19.662 1.00 90.00 281 VAL A CA 1
ATOM 2040 C C . VAL A 1 281 ? 18.838 6.116 -19.671 1.00 90.00 281 VAL A C 1
ATOM 2042 O O . VAL A 1 281 ? 18.694 7.139 -20.342 1.00 90.00 281 VAL A O 1
ATOM 2045 N N . ILE A 1 282 ? 17.874 5.594 -18.918 1.00 88.00 282 ILE A N 1
ATOM 2046 C CA . ILE A 1 282 ? 16.582 6.231 -18.669 1.00 88.00 282 ILE A CA 1
ATOM 2047 C C . ILE A 1 282 ? 16.599 6.749 -17.238 1.00 88.00 282 ILE A C 1
ATOM 2049 O O . ILE A 1 282 ? 16.831 5.976 -16.308 1.00 88.00 282 ILE A O 1
ATOM 2053 N N . THR A 1 283 ? 16.331 8.036 -17.052 1.00 88.12 283 THR A N 1
ATOM 2054 C CA . THR A 1 283 ? 16.220 8.646 -15.725 1.00 88.12 283 THR A CA 1
ATOM 2055 C C . THR A 1 283 ? 14.802 9.144 -15.529 1.00 88.12 283 THR A C 1
ATOM 2057 O O . THR A 1 283 ? 14.355 10.037 -16.248 1.00 88.12 283 THR A O 1
ATOM 2060 N N . VAL A 1 284 ? 14.117 8.565 -14.544 1.00 84.88 284 VAL A N 1
ATOM 2061 C CA . VAL A 1 284 ? 12.770 8.950 -14.125 1.00 84.88 284 VAL A CA 1
ATOM 2062 C C . VAL A 1 284 ? 12.893 9.759 -12.831 1.00 84.88 284 VAL A C 1
ATOM 2064 O O . VAL A 1 284 ? 13.418 9.239 -11.839 1.00 84.88 284 VAL A O 1
ATOM 2067 N N . PRO A 1 285 ? 12.456 11.026 -12.799 1.00 81.00 285 PRO A N 1
ATOM 2068 C CA . PRO A 1 285 ? 12.617 11.871 -11.624 1.00 81.00 285 PRO A CA 1
ATOM 2069 C C . PRO A 1 285 ? 11.667 11.475 -10.492 1.00 81.00 285 PRO A C 1
ATOM 2071 O O . PRO A 1 285 ? 10.673 10.774 -10.684 1.00 81.00 285 PRO A O 1
ATOM 2074 N N . LYS A 1 286 ? 11.982 11.956 -9.285 1.00 78.81 286 LYS A N 1
ATOM 2075 C CA . LYS A 1 286 ? 11.132 11.814 -8.096 1.00 78.81 286 LYS A CA 1
ATOM 2076 C C . LYS A 1 286 ? 9.744 12.400 -8.357 1.00 78.81 286 LYS A C 1
ATOM 2078 O O . LYS A 1 286 ? 9.640 13.506 -8.877 1.00 78.81 286 LYS A O 1
ATOM 2083 N N . ARG A 1 287 ? 8.704 11.727 -7.846 1.00 62.22 287 ARG A N 1
ATOM 2084 C CA . ARG A 1 287 ? 7.320 12.239 -7.786 1.00 62.22 287 ARG A CA 1
ATOM 2085 C C . ARG A 1 287 ? 6.781 12.681 -9.149 1.00 62.22 287 ARG A C 1
ATOM 2087 O O . ARG A 1 287 ? 6.621 13.873 -9.419 1.00 62.22 287 ARG A O 1
ATOM 2094 N N . LEU A 1 288 ? 6.454 11.692 -9.978 1.00 61.81 288 LEU A N 1
ATOM 2095 C CA . LEU A 1 288 ? 5.759 11.905 -11.246 1.00 61.81 288 LEU A CA 1
ATOM 2096 C C . LEU A 1 288 ? 4.512 12.775 -11.015 1.00 61.81 288 LEU A C 1
ATOM 2098 O O . LEU A 1 288 ? 3.654 12.442 -10.200 1.00 61.81 288 LEU A O 1
ATOM 2102 N N . ARG A 1 289 ? 4.418 13.917 -11.709 1.00 48.88 289 ARG A N 1
ATOM 2103 C CA . ARG A 1 289 ? 3.294 14.870 -11.567 1.00 48.88 289 ARG A CA 1
ATOM 2104 C C . ARG A 1 289 ? 1.985 14.362 -12.185 1.00 48.88 289 ARG A C 1
ATOM 2106 O O . ARG A 1 289 ? 0.951 15.018 -12.080 1.00 48.88 289 ARG A O 1
ATOM 2113 N N . SER A 1 290 ? 2.018 13.208 -12.836 1.00 41.84 290 SER A N 1
ATOM 2114 C CA . SER A 1 290 ? 0.851 12.497 -13.337 1.00 41.84 290 SER A CA 1
ATOM 2115 C C . SER A 1 290 ? 1.151 11.005 -13.363 1.00 41.84 290 SER A C 1
ATOM 2117 O O . SER A 1 290 ? 2.284 10.639 -13.682 1.00 41.84 290 SER A O 1
ATOM 2119 N N . PRO A 1 291 ? 0.160 10.138 -13.095 1.00 43.38 291 PRO A N 1
ATOM 2120 C CA . PRO A 1 291 ? 0.239 8.778 -13.591 1.00 43.38 291 PRO A CA 1
ATOM 2121 C C . PRO A 1 291 ? 0.314 8.902 -15.113 1.00 43.38 291 PRO A C 1
ATOM 2123 O O . PRO A 1 291 ? -0.645 9.346 -15.746 1.00 43.38 291 PRO A O 1
ATOM 2126 N N . VAL A 1 292 ? 1.470 8.605 -15.711 1.00 41.88 292 VAL A N 1
ATOM 2127 C CA . VAL A 1 292 ? 1.544 8.401 -17.158 1.00 41.88 292 VAL A CA 1
ATOM 2128 C C . VAL A 1 292 ? 0.722 7.142 -17.399 1.00 41.88 292 VAL A C 1
ATOM 2130 O O . VAL A 1 292 ? 1.140 6.023 -17.126 1.00 41.88 292 VAL A O 1
ATOM 2133 N N . LEU A 1 293 ? -0.544 7.394 -17.718 1.00 34.47 293 LEU A N 1
ATOM 2134 C CA . LEU A 1 293 ? -1.649 6.456 -17.735 1.00 34.47 293 LEU A CA 1
ATOM 2135 C C . LEU A 1 293 ? -1.260 5.140 -18.412 1.00 34.47 293 LEU A C 1
ATOM 2137 O O . LEU A 1 293 ? -0.644 5.137 -19.476 1.00 34.47 293 LEU A O 1
ATOM 2141 N N . ALA A 1 294 ? -1.703 4.064 -17.763 1.00 34.78 294 ALA A N 1
ATOM 2142 C CA . ALA A 1 294 ? -1.931 2.667 -18.140 1.00 34.78 294 ALA A CA 1
ATOM 2143 C C . ALA A 1 294 ? -2.033 2.242 -19.632 1.00 34.78 294 ALA A C 1
ATOM 2145 O O . ALA A 1 294 ? -2.205 1.056 -19.895 1.00 34.78 294 ALA A O 1
ATOM 2146 N N . GLU A 1 295 ? -1.915 3.121 -20.626 1.00 33.19 295 GLU A N 1
ATOM 2147 C CA . GLU A 1 295 ? -2.092 2.796 -22.047 1.00 33.19 295 GLU A CA 1
ATOM 2148 C C . GLU A 1 295 ? -0.795 2.556 -22.834 1.00 33.19 295 GLU A C 1
ATOM 2150 O O . GLU A 1 295 ? -0.853 2.167 -24.001 1.00 33.19 295 GLU A O 1
ATOM 2155 N N . ARG A 1 296 ? 0.396 2.726 -22.244 1.00 45.31 296 ARG A N 1
ATOM 2156 C CA . ARG A 1 296 ? 1.667 2.406 -22.929 1.00 45.31 296 ARG A CA 1
ATOM 2157 C C . ARG A 1 296 ? 2.594 1.596 -22.031 1.00 45.31 296 ARG A C 1
ATOM 2159 O O . ARG A 1 296 ? 3.600 2.089 -21.535 1.00 45.31 296 ARG A O 1
ATOM 2166 N N . GLY A 1 297 ? 2.228 0.328 -21.837 1.00 51.97 297 GLY A N 1
ATOM 2167 C CA . GLY A 1 297 ? 2.864 -0.643 -20.934 1.00 51.97 297 GLY A CA 1
ATOM 2168 C C . GLY A 1 297 ? 4.320 -1.046 -21.230 1.00 51.97 297 GLY A C 1
ATOM 2169 O O . GLY A 1 297 ? 4.770 -2.068 -20.716 1.00 51.97 297 GLY A O 1
ATOM 2170 N N . ALA A 1 298 ? 5.064 -0.287 -22.036 1.00 63.84 298 ALA A N 1
ATOM 2171 C CA . ALA A 1 298 ? 6.485 -0.509 -22.273 1.00 63.84 298 ALA A CA 1
ATOM 2172 C C . ALA A 1 298 ? 7.198 0.804 -22.641 1.00 63.84 298 ALA A C 1
ATOM 2174 O O . ALA A 1 298 ? 6.628 1.647 -23.337 1.00 63.84 298 ALA A O 1
ATOM 2175 N N . VAL A 1 299 ? 8.450 0.965 -22.205 1.00 68.00 299 VAL A N 1
ATOM 2176 C CA . VAL A 1 299 ? 9.314 2.078 -22.629 1.00 68.00 299 VAL A CA 1
ATOM 2177 C C . VAL A 1 299 ? 9.899 1.748 -23.993 1.00 68.00 299 VAL A C 1
ATOM 2179 O O . VAL A 1 299 ? 10.477 0.674 -24.168 1.00 68.00 299 VAL A O 1
ATOM 2182 N N . LEU A 1 300 ? 9.766 2.667 -24.950 1.00 78.25 300 LEU A N 1
ATOM 2183 C CA . LEU A 1 300 ? 10.254 2.483 -26.313 1.00 78.25 300 LEU A CA 1
ATOM 2184 C C . LEU A 1 300 ? 11.578 3.222 -26.530 1.00 78.25 300 LEU A C 1
ATOM 2186 O O . LEU A 1 300 ? 11.712 4.371 -26.124 1.00 78.25 300 LEU A O 1
ATOM 2190 N N . PHE A 1 301 ? 12.517 2.630 -27.259 1.00 79.31 301 PHE A N 1
ATOM 2191 C CA . PHE A 1 301 ? 13.707 3.330 -27.747 1.00 79.31 301 PHE A CA 1
ATOM 2192 C C . PHE A 1 301 ? 14.000 2.975 -29.198 1.00 79.31 301 PHE A C 1
ATOM 2194 O O . PHE A 1 301 ? 13.738 1.856 -29.645 1.00 79.31 301 PHE A O 1
ATOM 2201 N N . ARG A 1 302 ? 14.499 3.959 -29.950 1.00 83.00 302 ARG A N 1
ATOM 2202 C CA . ARG A 1 302 ? 14.720 3.863 -31.393 1.00 83.00 302 ARG A CA 1
ATOM 2203 C C . ARG A 1 302 ? 16.127 4.295 -31.759 1.00 83.00 302 ARG A C 1
ATOM 2205 O O . ARG A 1 302 ? 16.624 5.273 -31.219 1.00 83.00 302 ARG A O 1
ATOM 2212 N N . GLY A 1 303 ? 16.724 3.608 -32.722 1.00 78.12 303 GLY A N 1
ATOM 2213 C CA . GLY A 1 303 ? 18.011 4.011 -33.263 1.00 78.12 303 GLY A CA 1
ATOM 2214 C C . GLY A 1 303 ? 18.516 3.100 -34.377 1.00 78.12 303 GLY A C 1
ATOM 2215 O O . GLY A 1 303 ? 18.057 1.953 -34.481 1.00 78.12 303 GLY A O 1
ATOM 2216 N N . PRO A 1 304 ? 19.438 3.585 -35.222 1.00 82.44 304 PRO A N 1
ATOM 2217 C CA . PRO A 1 304 ? 20.080 2.758 -36.224 1.00 82.44 304 PRO A CA 1
ATOM 2218 C C . PRO A 1 304 ? 21.153 1.856 -35.613 1.00 82.44 304 PRO A C 1
ATOM 2220 O O . PRO A 1 304 ? 21.790 2.191 -34.613 1.00 82.44 304 PRO A O 1
ATOM 2223 N N . ILE A 1 305 ? 21.413 0.735 -36.281 1.00 78.50 305 ILE A N 1
ATOM 2224 C CA . ILE A 1 305 ? 22.650 -0.033 -36.093 1.00 78.50 305 ILE A CA 1
ATOM 2225 C C . ILE A 1 305 ? 23.611 0.374 -37.200 1.00 78.50 305 ILE A C 1
ATOM 2227 O O . ILE A 1 305 ? 23.301 0.203 -38.373 1.00 78.50 305 ILE A O 1
ATOM 2231 N N . GLN A 1 306 ? 24.739 0.977 -36.844 1.00 77.38 306 GLN A N 1
ATOM 2232 C CA . GLN A 1 306 ? 25.704 1.502 -37.809 1.00 77.38 306 GLN A CA 1
ATOM 2233 C C . GLN A 1 306 ? 26.538 0.381 -38.443 1.00 77.38 306 GLN A C 1
ATOM 2235 O O . GLN A 1 306 ? 26.728 -0.684 -37.850 1.00 77.38 306 GLN A O 1
ATOM 2240 N N . ASP A 1 307 ? 27.048 0.625 -39.653 1.00 69.62 307 ASP A N 1
ATOM 2241 C CA . ASP A 1 307 ? 28.014 -0.271 -40.291 1.00 69.62 307 ASP A CA 1
ATOM 2242 C C . ASP A 1 307 ? 29.274 -0.460 -39.433 1.00 69.62 307 ASP A C 1
ATOM 2244 O O . ASP A 1 307 ? 29.713 0.437 -38.707 1.00 69.62 307 ASP A O 1
ATOM 2248 N N . HIS A 1 308 ? 29.900 -1.632 -39.566 1.00 56.12 308 HIS A N 1
ATOM 2249 C CA . HIS A 1 308 ? 31.208 -1.891 -38.976 1.00 56.12 308 HIS A CA 1
ATOM 2250 C C . HIS A 1 308 ? 32.204 -0.839 -39.499 1.00 56.12 308 HIS A C 1
ATOM 2252 O O . HIS A 1 308 ? 32.408 -0.764 -40.714 1.00 56.12 308 HIS A O 1
ATOM 2258 N N . PRO A 1 309 ? 32.879 -0.050 -38.640 1.00 47.72 309 PRO A N 1
ATOM 2259 C CA . PRO A 1 309 ? 33.934 0.830 -39.117 1.00 47.72 309 PRO A CA 1
ATOM 2260 C C . PRO A 1 309 ? 35.028 -0.048 -39.724 1.00 47.72 309 PRO A C 1
ATOM 2262 O O . PRO A 1 309 ? 35.590 -0.905 -39.039 1.00 47.72 309 PRO A O 1
ATOM 2265 N N . ALA A 1 310 ? 35.290 0.091 -41.024 1.00 38.94 310 ALA A N 1
ATOM 2266 C CA . ALA A 1 310 ? 36.397 -0.614 -41.656 1.00 38.94 310 ALA A CA 1
ATOM 2267 C C . ALA A 1 310 ? 37.685 -0.294 -40.871 1.00 38.94 310 ALA A C 1
ATOM 2269 O O . ALA A 1 310 ? 37.911 0.882 -40.559 1.00 38.94 310 ALA A O 1
ATOM 2270 N N . PRO A 1 311 ? 38.509 -1.295 -40.502 1.00 38.59 311 PRO A N 1
ATOM 2271 C CA . PRO A 1 311 ? 39.791 -1.011 -39.879 1.00 38.59 311 PRO A CA 1
ATOM 2272 C C . PRO A 1 311 ? 40.572 -0.115 -40.839 1.00 38.59 311 PRO A C 1
ATOM 2274 O O . PRO A 1 311 ? 40.771 -0.468 -42.002 1.00 38.59 311 PRO A O 1
ATOM 2277 N N . ARG A 1 312 ? 40.942 1.081 -40.372 1.00 38.09 312 ARG A N 1
ATOM 2278 C CA . ARG A 1 312 ? 41.851 1.955 -41.112 1.00 38.09 312 ARG A CA 1
ATOM 2279 C C . ARG A 1 312 ? 43.178 1.204 -41.217 1.00 38.09 312 ARG A C 1
ATOM 2281 O O . ARG A 1 312 ? 43.824 0.990 -40.193 1.00 38.09 312 ARG A O 1
ATOM 2288 N N . GLY A 1 313 ? 43.479 0.716 -42.419 1.00 37.31 313 GLY A N 1
ATOM 2289 C CA . GLY A 1 313 ? 44.792 0.187 -42.784 1.00 37.31 313 GLY A CA 1
ATOM 2290 C C . GLY A 1 313 ? 45.836 1.286 -42.875 1.00 37.31 313 GLY A C 1
ATOM 2291 O O . GLY A 1 313 ? 45.438 2.469 -42.993 1.00 37.31 313 GLY A O 1
#